Protein AF-0000000066763438 (afdb_homodimer)

Nearest PDB structures (foldseek):
  2gsy-assembly1_Q  TM=3.402E-01  e=4.181E-01  Infectious bursal disease virus
  3fbm-assembly1_A  TM=3.167E-01  e=4.429E-01  Infectious bursal disease virus
  2gsy-assembly1_A  TM=3.403E-01  e=5.913E-01  Infectious bursal disease virus
  2gsy-assembly1_P  TM=3.163E-01  e=4.429E-01  Infectious bursal disease virus
  2df7-assembly1_E  TM=2.856E-01  e=7.894E-01  Infectious bursal disease virus

Structure (mmCIF, N/CA/C/O backbone):
data_AF-0000000066763438-model_v1
#
loop_
_entity.id
_entity.type
_entity.pdbx_description
1 polymer 'Uncharacterized protein'
#
loop_
_atom_site.group_PDB
_atom_site.id
_atom_site.type_symbol
_atom_site.label_atom_id
_atom_site.label_alt_id
_atom_site.label_comp_id
_atom_site.label_asym_id
_atom_site.label_entity_id
_atom_site.label_seq_id
_atom_site.pdbx_PDB_ins_code
_atom_site.Cartn_x
_atom_site.Cartn_y
_atom_site.Cartn_z
_atom_site.occupancy
_atom_site.B_iso_or_equiv
_atom_site.auth_seq_id
_atom_site.auth_comp_id
_atom_site.auth_asym_id
_atom_site.auth_atom_id
_atom_site.pdbx_PDB_model_num
ATOM 1 N N . MET A 1 1 ? -10.305 -24.703 -13.086 1 77.88 1 MET A N 1
ATOM 2 C CA . MET A 1 1 ? -10.203 -24.203 -14.453 1 77.88 1 MET A CA 1
ATOM 3 C C . MET A 1 1 ? -8.93 -23.375 -14.625 1 77.88 1 MET A C 1
ATOM 5 O O . MET A 1 1 ? -8.477 -22.719 -13.688 1 77.88 1 MET A O 1
ATOM 9 N N . CYS A 1 2 ? -8.383 -23.484 -15.961 1 81 2 CYS A N 1
ATOM 10 C CA . CYS A 1 2 ? -7.191 -22.703 -16.281 1 81 2 CYS A CA 1
ATOM 11 C C . CYS A 1 2 ? -7.512 -21.219 -16.328 1 81 2 CYS A C 1
ATOM 13 O O . CYS A 1 2 ? -8.477 -20.812 -16.984 1 81 2 CYS A O 1
ATOM 15 N N . PRO A 1 3 ? -6.695 -20.391 -15.703 1 78.38 3 PRO A N 1
ATOM 16 C CA . PRO A 1 3 ? -6.965 -18.953 -15.656 1 78.38 3 PRO A CA 1
ATOM 17 C C . PRO A 1 3 ? -6.676 -18.25 -16.984 1 78.38 3 PRO A C 1
ATOM 19 O O . PRO A 1 3 ? -7.082 -17.109 -17.188 1 78.38 3 PRO A O 1
ATOM 22 N N . ILE A 1 4 ? -6.023 -18.891 -17.875 1 80.94 4 ILE A N 1
ATOM 23 C CA . ILE A 1 4 ? -5.672 -18.266 -19.141 1 80.94 4 ILE A CA 1
ATOM 24 C C . ILE A 1 4 ? -6.91 -18.172 -20.031 1 80.94 4 ILE A C 1
ATOM 26 O O . ILE A 1 4 ? -7.551 -19.188 -20.328 1 80.94 4 ILE A O 1
ATOM 30 N N . PRO A 1 5 ? -7.098 -16.875 -20.422 1 75.69 5 PRO A N 1
ATOM 31 C CA . PRO A 1 5 ? -8.281 -16.703 -21.266 1 75.69 5 PRO A CA 1
ATOM 32 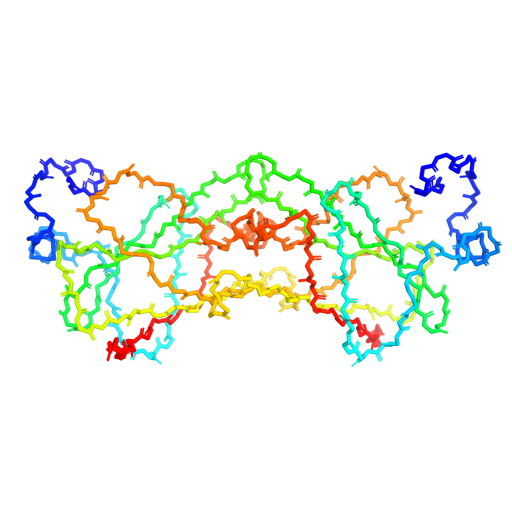C C . PRO A 1 5 ? -8.242 -17.578 -22.516 1 75.69 5 PRO A C 1
ATOM 34 O O . PRO A 1 5 ? -7.219 -17.641 -23.203 1 75.69 5 PRO A O 1
ATOM 37 N N . GLY A 1 6 ? -9.406 -18.219 -22.766 1 81.06 6 GLY A N 1
ATOM 38 C CA . GLY A 1 6 ? -9.516 -19.016 -23.969 1 81.06 6 GLY A CA 1
ATOM 39 C C . GLY A 1 6 ? -9.086 -20.469 -23.766 1 81.06 6 GLY A C 1
ATOM 40 O O . GLY A 1 6 ? -9.359 -21.328 -24.594 1 81.06 6 GLY A O 1
ATOM 41 N N . CYS A 1 7 ? -8.336 -20.516 -22.578 1 82.88 7 CYS A N 1
ATOM 42 C CA . CYS A 1 7 ? -7.965 -21.906 -22.297 1 82.88 7 CYS A CA 1
ATOM 43 C C . CYS A 1 7 ? -9.141 -22.672 -21.703 1 82.88 7 CYS A C 1
ATOM 45 O O . CYS A 1 7 ? -9.789 -22.203 -20.766 1 82.88 7 CYS A O 1
ATOM 47 N N . GLY A 1 8 ? -9.758 -23.656 -22.188 1 77.75 8 GLY A N 1
ATOM 48 C CA . GLY A 1 8 ? -10.867 -24.5 -21.781 1 77.75 8 GLY A CA 1
ATOM 49 C C . GLY A 1 8 ? -10.461 -25.641 -20.875 1 77.75 8 GLY A C 1
ATOM 50 O O . GLY A 1 8 ? -11.273 -26.5 -20.531 1 77.75 8 GLY A O 1
ATOM 51 N N . TYR A 1 9 ? -9.258 -25.609 -20.438 1 82.38 9 TYR A N 1
ATOM 52 C CA . TYR A 1 9 ? -8.797 -26.703 -19.594 1 82.38 9 TYR A CA 1
ATOM 53 C C . TYR A 1 9 ? -9.484 -26.672 -18.234 1 82.38 9 TYR A C 1
ATOM 55 O O . TYR A 1 9 ? -9.477 -25.641 -17.562 1 82.38 9 TYR A O 1
ATOM 63 N N . ARG A 1 10 ? -10.125 -27.578 -17.75 1 77.12 10 ARG A N 1
ATOM 64 C CA . ARG A 1 10 ? -10.852 -27.703 -16.484 1 77.12 10 ARG A CA 1
ATOM 65 C C . ARG A 1 10 ? -10.281 -28.828 -15.633 1 77.12 10 ARG A C 1
ATOM 67 O O . ARG A 1 10 ? -10.977 -29.391 -14.781 1 77.12 10 ARG A O 1
ATOM 74 N N . GLY A 1 11 ? -9.023 -29.172 -15.898 1 70.44 11 GLY A N 1
ATOM 75 C CA . GLY A 1 11 ? -8.438 -30.297 -15.195 1 70.44 11 GLY A CA 1
ATOM 76 C C . GLY A 1 11 ? -8.242 -30.047 -13.711 1 70.44 11 GLY A C 1
ATOM 77 O O . GLY A 1 11 ? -8.547 -28.953 -13.227 1 70.44 11 GLY A O 1
ATOM 78 N N . PHE A 1 12 ? -7.785 -31.141 -13.031 1 70.19 12 PHE A N 1
ATOM 79 C CA . PHE A 1 12 ? -7.48 -31.125 -11.602 1 70.19 12 PHE A CA 1
ATOM 80 C C . PHE A 1 12 ? -6.398 -30.109 -11.289 1 70.19 12 PHE A C 1
ATOM 82 O O . PHE A 1 12 ? -5.422 -29.984 -12.039 1 70.19 12 PHE A O 1
ATOM 89 N N . THR A 1 13 ? -6.613 -29.203 -10.305 1 69.81 13 THR A N 1
ATOM 90 C CA . THR A 1 13 ? -5.668 -28.172 -9.875 1 69.81 13 THR A CA 1
ATOM 91 C C . THR A 1 13 ? -4.277 -28.766 -9.68 1 69.81 13 THR A C 1
ATOM 93 O O . THR A 1 13 ? -3.271 -28.125 -9.977 1 69.81 13 THR A O 1
ATOM 96 N N . GLY A 1 14 ? -4.316 -30 -9.289 1 72.25 14 GLY A N 1
ATOM 97 C CA . GLY A 1 14 ? -3.031 -30.641 -9.078 1 72.25 14 GLY A CA 1
ATOM 98 C C . GLY A 1 14 ? -2.23 -30.812 -10.352 1 72.25 14 GLY A C 1
ATOM 99 O O . GLY A 1 14 ? -1.022 -31.062 -10.305 1 72.25 14 GLY A O 1
ATOM 100 N N . TRP A 1 15 ? -2.873 -30.703 -11.406 1 77.81 15 TRP A N 1
ATOM 101 C CA . TRP A 1 15 ? -2.201 -30.906 -12.688 1 77.81 15 TRP A CA 1
ATOM 102 C C . TRP A 1 15 ? -1.938 -29.578 -13.383 1 77.81 15 TRP A C 1
ATOM 104 O O . TRP A 1 15 ? -1.478 -29.547 -14.531 1 77.81 15 TRP A O 1
ATOM 114 N N . TRP A 1 16 ? -2.197 -28.516 -12.68 1 79.81 16 TRP A N 1
ATOM 115 C CA . TRP A 1 16 ? -2.078 -27.203 -13.32 1 79.81 16 TRP A CA 1
ATOM 116 C C . TRP A 1 16 ? -0.633 -26.922 -13.711 1 79.81 16 TRP A C 1
ATOM 118 O O . TRP A 1 16 ? -0.367 -26.422 -14.805 1 79.81 16 TRP A O 1
ATOM 128 N N . SER A 1 17 ? 0.207 -27.203 -12.805 1 80.25 17 SER A N 1
ATOM 129 C CA . SER A 1 17 ? 1.607 -26.938 -13.125 1 80.25 17 SER A CA 1
ATOM 130 C C . SER A 1 17 ? 2.023 -27.641 -14.414 1 80.25 17 SER A C 1
ATOM 132 O O . SER A 1 17 ? 2.615 -27.016 -15.297 1 80.25 17 SER A O 1
ATOM 134 N N . GLY A 1 18 ? 1.653 -28.938 -14.461 1 84.75 18 GLY A N 1
ATOM 135 C CA . GLY A 1 18 ? 1.954 -29.672 -15.68 1 84.75 18 GLY A CA 1
ATOM 136 C C . GLY A 1 18 ? 1.261 -29.109 -16.906 1 84.75 18 GLY A C 1
ATOM 137 O O . GLY A 1 18 ? 1.87 -28.984 -17.969 1 84.75 18 GLY A O 1
ATOM 138 N N . HIS A 1 19 ? 0.059 -28.781 -16.797 1 87.31 19 HIS A N 1
ATOM 139 C CA . HIS A 1 19 ? -0.711 -28.203 -17.891 1 87.31 19 HIS A CA 1
ATOM 140 C C . HIS A 1 19 ? -0.068 -26.906 -18.375 1 87.31 19 HIS A C 1
ATOM 142 O O . HIS A 1 19 ? 0.122 -26.719 -19.578 1 87.31 19 HIS A O 1
ATOM 148 N N . PHE A 1 20 ? 0.301 -26.016 -17.422 1 85.38 20 PHE A N 1
ATOM 149 C CA . PHE A 1 20 ? 0.929 -24.75 -17.797 1 85.38 20 PHE A CA 1
ATOM 150 C C . PHE A 1 20 ? 2.271 -24.984 -18.469 1 85.38 20 PHE A C 1
ATOM 152 O O . PHE A 1 20 ? 2.602 -24.312 -19.453 1 85.38 20 PHE A O 1
ATOM 159 N N . LEU A 1 21 ? 2.961 -25.891 -18 1 86.88 21 LEU A N 1
ATOM 160 C CA . LEU A 1 21 ? 4.281 -26.188 -18.547 1 86.88 21 LEU A CA 1
ATOM 161 C C . LEU A 1 21 ? 4.18 -26.719 -19.969 1 86.88 21 LEU A C 1
ATOM 163 O O . LEU A 1 21 ? 5.016 -26.422 -20.828 1 86.88 21 LEU A O 1
ATOM 167 N N . THR A 1 22 ? 3.18 -27.406 -20.141 1 87.69 22 THR A N 1
ATOM 168 C CA . THR A 1 22 ? 3.047 -28.062 -21.438 1 87.69 22 THR A CA 1
ATOM 169 C C . THR A 1 22 ? 2.297 -27.172 -22.422 1 87.69 22 THR A C 1
ATOM 171 O O . THR A 1 22 ? 2.699 -27.031 -23.578 1 87.69 22 THR A O 1
ATOM 174 N N . ASN A 1 23 ? 1.264 -26.531 -22.016 1 89.25 23 ASN A N 1
ATOM 175 C CA . ASN A 1 23 ? 0.346 -25.859 -22.938 1 89.25 23 ASN A CA 1
ATOM 176 C C . ASN A 1 23 ? 0.557 -24.359 -22.938 1 89.25 23 ASN A C 1
ATOM 178 O O . ASN A 1 23 ? 0.145 -23.656 -23.875 1 89.25 23 ASN A O 1
ATOM 182 N N . HIS A 1 24 ? 1.123 -23.828 -21.844 1 87.69 24 HIS A N 1
ATOM 183 C CA . HIS A 1 24 ? 1.282 -22.391 -21.703 1 87.69 24 HIS A CA 1
ATOM 184 C C . HIS A 1 24 ? 2.715 -22.031 -21.328 1 87.69 24 HIS A C 1
ATOM 186 O O . HIS A 1 24 ? 2.941 -21.109 -20.547 1 87.69 24 HIS A O 1
ATOM 192 N N . ASN A 1 25 ? 3.686 -22.734 -21.797 1 79.31 25 ASN A N 1
ATOM 193 C CA . ASN A 1 25 ? 5.09 -22.578 -21.422 1 79.31 25 ASN A CA 1
ATOM 194 C C . ASN A 1 25 ? 5.59 -21.156 -21.703 1 79.31 25 ASN A C 1
ATOM 196 O O . ASN A 1 25 ? 6.477 -20.656 -21 1 79.31 25 ASN A O 1
ATOM 200 N N . SER A 1 26 ? 4.988 -20.531 -22.594 1 80 26 SER A N 1
ATOM 201 C CA . SER A 1 26 ? 5.449 -19.188 -22.969 1 80 26 SER A CA 1
ATOM 202 C C . SER A 1 26 ? 4.68 -18.109 -22.219 1 80 26 SER A C 1
ATOM 204 O O . SER A 1 26 ? 5.051 -16.938 -22.25 1 80 26 SER A O 1
ATOM 206 N N . ASP A 1 27 ? 3.711 -18.453 -21.469 1 78.81 27 ASP A N 1
ATOM 207 C CA . ASP A 1 27 ? 2.791 -17.484 -20.891 1 78.81 27 ASP A CA 1
ATOM 208 C C . ASP A 1 27 ? 3.209 -17.109 -19.469 1 78.81 27 ASP A C 1
ATOM 210 O O . ASP A 1 27 ? 2.672 -16.172 -18.875 1 78.81 27 ASP A O 1
ATOM 214 N N . GLY A 1 28 ? 4.242 -17.828 -18.984 1 86.06 28 GLY A N 1
ATOM 215 C CA . GLY A 1 28 ? 4.586 -17.578 -17.594 1 86.06 28 GLY A CA 1
ATOM 216 C C . GLY A 1 28 ? 5.98 -17 -17.422 1 86.06 28 GLY A C 1
ATOM 217 O O . GLY A 1 28 ? 6.824 -17.125 -18.312 1 86.06 28 GLY A O 1
ATOM 218 N N . LEU A 1 29 ? 6.109 -16.266 -16.391 1 92.25 29 LEU A N 1
ATOM 219 C CA . LEU A 1 29 ? 7.414 -15.758 -15.969 1 92.25 29 LEU A CA 1
ATOM 220 C C . LEU A 1 29 ? 8.062 -16.703 -14.969 1 92.25 29 LEU A C 1
ATOM 222 O O . LEU A 1 29 ? 7.453 -17.078 -13.961 1 92.25 29 LEU A O 1
ATOM 226 N N . ARG A 1 30 ? 9.281 -17.141 -15.312 1 93.25 30 ARG A N 1
ATOM 227 C CA . ARG A 1 30 ? 10.008 -18.016 -14.406 1 93.25 30 ARG A CA 1
ATOM 228 C C . ARG A 1 30 ? 10.789 -17.203 -13.375 1 93.25 30 ARG A C 1
ATOM 230 O O . ARG A 1 30 ? 11.266 -16.109 -13.672 1 93.25 30 ARG A O 1
ATOM 237 N N . PHE A 1 31 ? 10.906 -17.812 -12.188 1 96.62 31 PHE A N 1
ATOM 238 C CA . PHE A 1 31 ? 11.672 -17.125 -11.148 1 96.62 31 PHE A CA 1
ATOM 239 C C . PHE A 1 31 ? 12.32 -18.141 -10.211 1 96.62 31 PHE A C 1
ATOM 241 O O . PHE A 1 31 ? 11.992 -19.328 -10.242 1 96.62 31 PHE A O 1
ATOM 248 N N . SER A 1 32 ? 13.32 -17.609 -9.398 1 97.88 32 SER A N 1
ATOM 249 C CA . SER A 1 32 ? 13.961 -18.391 -8.344 1 97.88 32 SER A CA 1
ATOM 250 C C . SER A 1 32 ? 13.656 -17.812 -6.965 1 97.88 32 SER A C 1
ATOM 252 O O . SER A 1 32 ? 13.656 -16.594 -6.777 1 97.88 32 SER A O 1
ATOM 254 N N . TYR A 1 33 ? 13.445 -18.734 -6.047 1 97.69 33 TYR A N 1
ATOM 255 C CA . TYR A 1 33 ? 13.141 -18.297 -4.688 1 97.69 33 TYR A CA 1
ATOM 256 C C . TYR A 1 33 ? 14.273 -17.438 -4.121 1 97.69 33 TYR A C 1
ATOM 258 O O . TYR A 1 33 ? 15.445 -17.75 -4.336 1 97.69 33 TYR A O 1
ATOM 266 N N . GLY A 1 34 ? 13.891 -16.391 -3.41 1 97.5 34 GLY A N 1
ATOM 267 C CA . GLY A 1 34 ? 14.867 -15.562 -2.713 1 97.5 34 GLY A CA 1
ATOM 268 C C . GLY A 1 34 ? 15.508 -14.508 -3.6 1 97.5 34 GLY A C 1
ATOM 269 O O . GLY A 1 34 ? 16.234 -13.648 -3.117 1 97.5 34 GLY A O 1
ATOM 270 N N . GLN A 1 35 ? 15.273 -14.586 -4.879 1 98.19 35 GLN A N 1
ATOM 271 C CA . GLN A 1 35 ? 15.812 -13.602 -5.805 1 98.19 35 GLN A CA 1
ATOM 272 C C . GLN A 1 35 ? 14.742 -12.586 -6.215 1 98.19 35 GLN A C 1
ATOM 274 O O . GLN A 1 35 ? 13.586 -12.953 -6.445 1 98.19 35 GLN A O 1
ATOM 279 N N . CYS A 1 36 ? 15.258 -11.359 -6.324 1 98.25 36 CYS A N 1
ATOM 280 C CA . CYS A 1 36 ? 14.367 -10.312 -6.809 1 98.25 36 CYS A CA 1
ATOM 281 C C . CYS A 1 36 ? 14.281 -10.328 -8.328 1 98.25 36 CYS A C 1
ATOM 283 O O . CYS A 1 36 ? 15.273 -10.625 -9.008 1 98.25 36 CYS A O 1
ATOM 285 N N . PHE A 1 37 ? 13.133 -10.016 -8.836 1 97.88 37 PHE A N 1
ATOM 286 C CA . PHE A 1 37 ? 12.922 -9.906 -10.273 1 97.88 37 PHE A CA 1
ATOM 287 C C . PHE A 1 37 ? 11.852 -8.867 -10.586 1 97.88 37 PHE A C 1
ATOM 289 O O . PHE A 1 37 ? 11.016 -8.547 -9.734 1 97.88 37 PHE A O 1
ATOM 296 N N . ASP A 1 38 ? 11.859 -8.32 -11.766 1 96.38 38 ASP A N 1
ATOM 297 C CA . ASP A 1 38 ? 10.883 -7.316 -12.164 1 96.38 38 ASP A CA 1
ATOM 298 C C . ASP A 1 38 ? 9.664 -7.965 -12.82 1 96.38 38 ASP A C 1
ATOM 300 O O . ASP A 1 38 ? 9.805 -8.906 -13.602 1 96.38 38 ASP A O 1
ATOM 304 N N . VAL A 1 39 ? 8.578 -7.5 -12.383 1 95.19 39 VAL A N 1
ATOM 305 C CA . VAL A 1 39 ? 7.332 -7.828 -13.062 1 95.19 39 VAL A CA 1
ATOM 306 C C . VAL A 1 39 ? 6.793 -6.594 -13.781 1 95.19 39 VAL A C 1
ATOM 308 O O . VAL A 1 39 ? 6.547 -5.562 -13.148 1 95.19 39 VAL A O 1
ATOM 311 N N . SER A 1 40 ? 6.707 -6.652 -15.008 1 90.19 40 SER A N 1
ATOM 312 C CA . SER A 1 40 ? 6.074 -5.609 -15.805 1 90.19 40 SER A CA 1
ATOM 313 C C . SER A 1 40 ? 4.68 -6.023 -16.266 1 90.19 40 SER A C 1
ATOM 315 O O . SER A 1 40 ? 4.527 -7 -17 1 90.19 40 SER A O 1
ATOM 317 N N . LEU A 1 41 ? 3.715 -5.254 -15.875 1 88.88 41 LEU A N 1
ATOM 318 C CA . LEU A 1 41 ? 2.324 -5.637 -16.094 1 88.88 41 LEU A CA 1
ATOM 319 C C . LEU A 1 41 ? 1.582 -4.566 -16.891 1 88.88 41 LEU A C 1
ATOM 321 O O . LEU A 1 41 ? 1.615 -3.389 -16.531 1 88.88 41 LEU A O 1
ATOM 325 N N . GLU A 1 42 ? 1.048 -5.051 -18 1 88.44 42 GLU A N 1
ATOM 326 C CA . GLU A 1 42 ? 0.072 -4.176 -18.641 1 88.44 42 GLU A CA 1
ATOM 327 C C . GLU A 1 42 ? -1.191 -4.043 -17.797 1 88.44 42 GLU A C 1
ATOM 329 O O . GLU A 1 42 ? -1.744 -5.047 -17.344 1 88.44 42 GLU A O 1
ATOM 334 N N . MET A 1 43 ? -1.706 -2.881 -17.609 1 85.94 43 MET A N 1
ATOM 335 C CA . MET A 1 43 ? -2.811 -2.598 -16.688 1 85.94 43 MET A CA 1
ATOM 336 C C . MET A 1 43 ? -4.074 -3.336 -17.125 1 85.94 43 MET A C 1
ATOM 338 O O . MET A 1 43 ? -4.949 -3.609 -16.297 1 85.94 43 MET A O 1
ATOM 342 N N . SER A 1 44 ? -4.137 -3.699 -18.344 1 86.5 44 SER A N 1
ATOM 343 C CA . SER A 1 44 ? -5.316 -4.395 -18.844 1 86.5 44 SER A CA 1
ATOM 344 C C . SER A 1 44 ? -5.234 -5.895 -18.578 1 86.5 44 SER A C 1
ATOM 346 O O . SER A 1 44 ? -6.234 -6.605 -18.688 1 86.5 44 SER A O 1
ATOM 348 N N . VAL A 1 45 ? -4.129 -6.438 -18.312 1 86.25 45 VAL A N 1
ATOM 349 C CA . VAL A 1 45 ? -3.92 -7.859 -18.062 1 86.25 45 VAL A CA 1
ATOM 350 C C . VAL A 1 45 ? -4.277 -8.188 -16.609 1 86.25 45 VAL A C 1
ATOM 352 O O . VAL A 1 45 ? -3.631 -7.703 -15.68 1 86.25 45 VAL A O 1
ATOM 355 N N . PRO A 1 46 ? -5.176 -9.008 -16.375 1 88.62 46 PRO A N 1
ATOM 356 C CA . PRO A 1 46 ? -5.715 -9.211 -15.039 1 88.62 46 PRO A CA 1
ATOM 357 C C . PRO A 1 46 ? -4.801 -10.062 -14.156 1 88.62 46 PRO A C 1
ATOM 359 O O . PRO A 1 46 ? -4.945 -10.07 -12.93 1 88.62 46 PRO A O 1
ATOM 362 N N . PHE A 1 47 ? -3.908 -10.859 -14.812 1 89.94 47 PHE A N 1
ATOM 363 C CA . PHE A 1 47 ? -2.998 -11.656 -14 1 89.94 47 PHE A CA 1
ATOM 364 C C . PHE A 1 47 ? -1.799 -12.117 -14.812 1 89.94 47 PHE A C 1
ATOM 366 O O . PHE A 1 47 ? -1.828 -12.078 -16.047 1 89.94 47 PHE A O 1
ATOM 373 N N . LEU A 1 48 ? -0.774 -12.508 -14.125 1 91.25 48 LEU A N 1
ATOM 374 C CA . LEU A 1 48 ? 0.41 -13.141 -14.695 1 91.25 48 LEU A CA 1
ATOM 375 C C . LEU A 1 48 ? 0.689 -14.477 -14 1 91.25 48 LEU A C 1
ATOM 377 O O . LEU A 1 48 ? 0.485 -14.609 -12.797 1 91.25 48 LEU A O 1
ATOM 381 N N . VAL A 1 49 ? 1.119 -15.398 -14.79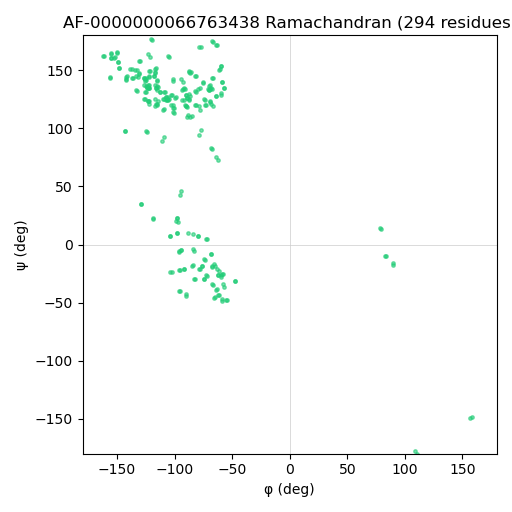7 1 90.62 49 VAL A N 1
ATOM 382 C CA . VAL A 1 49 ? 1.524 -16.688 -14.25 1 90.62 49 VAL A CA 1
ATOM 383 C C . VAL A 1 49 ? 3.01 -16.656 -13.898 1 90.62 49 VAL A C 1
ATOM 385 O O . VAL A 1 49 ? 3.84 -16.25 -14.719 1 90.62 49 VAL A O 1
ATOM 388 N N . LEU A 1 50 ? 3.311 -17.047 -12.688 1 93.81 50 LEU A N 1
ATOM 389 C CA . LEU A 1 50 ? 4.691 -17.188 -12.242 1 93.81 50 LEU A CA 1
ATOM 390 C C . LEU A 1 50 ? 5.023 -18.656 -11.992 1 93.81 50 LEU A C 1
ATOM 392 O O . LEU A 1 50 ? 4.277 -19.359 -11.305 1 93.81 50 LEU A O 1
ATOM 396 N N . LEU A 1 51 ? 6.121 -19.062 -12.539 1 92.5 51 LEU A N 1
ATOM 397 C CA . LEU A 1 51 ? 6.578 -20.422 -12.359 1 92.5 51 LEU A CA 1
ATOM 398 C C . LEU A 1 51 ? 7.895 -20.469 -11.594 1 92.5 51 LEU A C 1
ATOM 400 O O . LEU A 1 51 ? 8.898 -19.906 -12.047 1 92.5 51 LEU A O 1
ATOM 404 N N . ALA A 1 52 ? 7.84 -2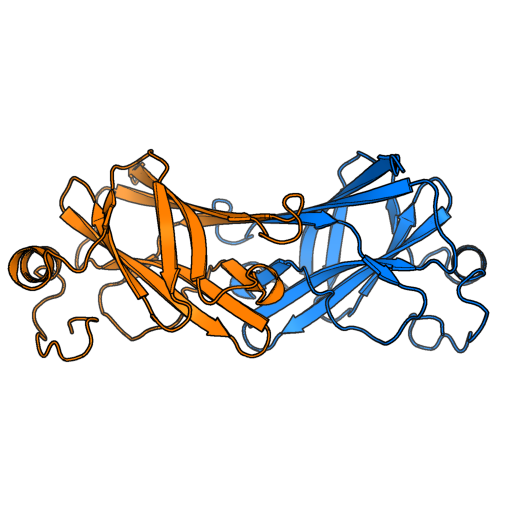1.141 -10.461 1 94.12 52 ALA A N 1
ATOM 405 C CA . ALA A 1 52 ? 9.039 -21.234 -9.633 1 94.12 52 ALA A CA 1
ATOM 406 C C . ALA A 1 52 ? 10 -22.281 -10.195 1 94.12 52 ALA A C 1
ATOM 408 O O . ALA A 1 52 ? 9.633 -23.062 -11.07 1 94.12 52 ALA A O 1
ATOM 409 N N . GLU A 1 53 ? 11.18 -22.312 -9.664 1 93.69 53 GLU A N 1
ATOM 410 C CA . GLU A 1 53 ? 12.227 -23.234 -10.102 1 93.69 53 GLU A CA 1
ATOM 411 C C . GLU A 1 53 ? 11.82 -24.688 -9.875 1 93.69 53 GLU A C 1
ATOM 413 O O . GLU A 1 53 ? 12.297 -25.594 -10.562 1 93.69 53 GLU A O 1
ATOM 418 N N . ASP A 1 54 ? 10.914 -25.016 -8.891 1 90.81 54 ASP A N 1
ATOM 419 C CA . ASP A 1 54 ? 10.445 -26.375 -8.641 1 90.81 54 ASP A CA 1
ATOM 420 C C . ASP A 1 54 ? 9.094 -26.609 -9.305 1 90.81 54 ASP A C 1
ATOM 422 O O . ASP A 1 54 ? 8.359 -27.531 -8.922 1 90.81 54 ASP A O 1
ATOM 426 N N . ASP A 1 55 ? 8.648 -25.75 -10.109 1 87.12 55 ASP A N 1
ATOM 427 C CA . ASP A 1 55 ? 7.48 -25.844 -10.977 1 87.12 55 ASP A CA 1
ATOM 428 C C . ASP A 1 55 ? 6.191 -25.594 -10.195 1 87.12 55 ASP A C 1
ATOM 430 O O . ASP A 1 55 ? 5.102 -25.906 -10.68 1 87.12 55 ASP A O 1
ATOM 434 N N . HIS A 1 56 ? 6.367 -25.078 -9.008 1 90.06 56 HIS A N 1
ATOM 435 C CA . HIS A 1 56 ? 5.152 -24.594 -8.367 1 90.06 56 HIS A CA 1
ATOM 436 C C . HIS A 1 56 ? 4.582 -23.391 -9.109 1 90.06 56 HIS A C 1
ATOM 438 O O . HIS A 1 56 ? 5.332 -22.531 -9.594 1 90.06 56 HIS A O 1
ATOM 444 N N . LEU A 1 57 ? 3.285 -23.406 -9.109 1 89.88 57 LEU A N 1
ATOM 445 C CA . LEU A 1 57 ? 2.588 -22.391 -9.891 1 89.88 57 LEU A CA 1
ATOM 446 C C . LEU A 1 57 ? 2.035 -21.297 -8.992 1 89.88 57 LEU A C 1
ATOM 448 O O . LEU A 1 57 ? 1.317 -21.578 -8.031 1 89.88 57 LEU A O 1
ATOM 452 N N . PHE A 1 58 ? 2.365 -20.047 -9.367 1 92.5 58 PHE A N 1
ATOM 453 C CA . PHE A 1 58 ? 1.838 -18.875 -8.68 1 92.5 58 PHE A CA 1
ATOM 454 C C . PHE A 1 58 ? 1.075 -17.984 -9.648 1 92.5 58 PHE A C 1
ATOM 456 O O . PHE A 1 58 ? 1.357 -17.969 -10.844 1 92.5 58 PHE A O 1
ATOM 463 N N . ILE A 1 59 ? 0.097 -17.312 -9.109 1 91 59 ILE A N 1
ATOM 464 C CA . ILE A 1 59 ? -0.65 -16.328 -9.883 1 91 59 ILE A CA 1
ATOM 465 C C . ILE A 1 59 ? -0.434 -14.93 -9.289 1 91 59 ILE A C 1
ATOM 467 O O . ILE A 1 59 ? -0.679 -14.711 -8.102 1 91 59 ILE A O 1
ATOM 471 N N . PHE A 1 60 ? 0.072 -14.102 -10.102 1 94.12 60 PHE A N 1
ATOM 472 C CA . PHE A 1 60 ? 0.144 -12.68 -9.789 1 94.12 60 PHE A CA 1
ATOM 473 C C . PHE A 1 60 ? -1.124 -11.961 -10.234 1 94.12 60 PHE A C 1
ATOM 475 O O . PHE A 1 60 ? -1.334 -11.742 -11.43 1 94.12 60 PHE A O 1
ATOM 482 N N . ILE A 1 61 ? -1.871 -11.531 -9.258 1 93.44 61 ILE A N 1
ATOM 483 C CA . ILE A 1 61 ? -3.191 -10.977 -9.531 1 93.44 61 ILE A CA 1
ATOM 484 C C . ILE A 1 61 ? -3.092 -9.453 -9.68 1 93.44 61 ILE A C 1
ATOM 486 O O . ILE A 1 61 ? -2.428 -8.789 -8.875 1 93.44 61 ILE A O 1
ATOM 490 N N . ASN A 1 62 ? -3.725 -9 -10.719 1 93.5 62 ASN A N 1
ATOM 491 C CA . ASN A 1 62 ? -3.852 -7.574 -11 1 93.5 62 ASN A CA 1
ATOM 492 C C . ASN A 1 62 ? -5.312 -7.156 -11.141 1 93.5 62 ASN A C 1
ATOM 494 O O . ASN A 1 62 ? -5.879 -7.219 -12.234 1 93.5 62 ASN A O 1
ATOM 498 N N . LYS A 1 63 ? -5.855 -6.656 -10.062 1 91.56 63 LYS A N 1
ATOM 499 C CA . LYS A 1 63 ? -7.266 -6.273 -10.07 1 91.56 63 LYS A CA 1
ATOM 500 C C . LYS A 1 63 ? -7.422 -4.758 -10.133 1 91.56 63 LYS A C 1
ATOM 502 O O . LYS A 1 63 ? -6.93 -4.039 -9.266 1 91.56 63 LYS A O 1
ATOM 507 N N . ASN A 1 64 ? -8.172 -4.332 -11.117 1 89 64 ASN A N 1
ATOM 508 C CA . ASN A 1 64 ? -8.484 -2.912 -11.219 1 89 64 ASN A CA 1
ATOM 509 C C . ASN A 1 64 ? -9.477 -2.479 -10.141 1 89 64 ASN A C 1
ATOM 511 O O . ASN A 1 64 ? -10.555 -3.061 -10.016 1 89 64 ASN A O 1
ATOM 515 N N . VAL A 1 65 ? -9.016 -1.571 -9.375 1 88.75 65 VAL A N 1
ATOM 516 C CA . VAL A 1 65 ? -9.867 -0.992 -8.344 1 88.75 65 VAL A CA 1
ATOM 517 C C . VAL A 1 65 ? -10.195 0.456 -8.695 1 88.75 65 VAL A C 1
ATOM 519 O O . VAL A 1 65 ? -9.531 1.383 -8.234 1 88.75 65 VAL A O 1
ATOM 522 N N . ILE A 1 66 ? -11.203 0.658 -9.383 1 87.38 66 ILE A N 1
ATOM 523 C CA . ILE A 1 66 ? -11.609 1.987 -9.828 1 87.38 66 ILE A CA 1
ATOM 524 C C . ILE A 1 66 ? -12.289 2.732 -8.68 1 87.38 66 ILE A C 1
ATOM 526 O O . ILE A 1 66 ? -13.156 2.184 -8 1 87.38 66 ILE A O 1
ATOM 530 N N . PRO A 1 67 ? -11.828 4.008 -8.578 1 89.56 67 PRO A N 1
ATOM 531 C CA . PRO A 1 67 ? -10.883 4.832 -9.344 1 89.56 67 PRO A CA 1
ATOM 532 C C . PRO A 1 67 ? -9.492 4.875 -8.711 1 89.56 67 PRO A C 1
ATOM 534 O O . PRO A 1 67 ? -8.703 5.77 -9.016 1 89.56 67 PRO A O 1
ATOM 537 N N . PHE A 1 68 ? -9.164 3.926 -7.93 1 92.06 68 PHE A N 1
ATOM 538 C CA . PHE A 1 68 ? -8.031 4.137 -7.039 1 92.06 68 PHE A CA 1
ATOM 539 C C . PHE A 1 68 ? -6.75 3.568 -7.645 1 92.06 68 PHE A C 1
ATOM 541 O O . PHE A 1 68 ? -5.676 4.148 -7.496 1 92.06 68 PHE A O 1
ATOM 548 N N . GLY A 1 69 ? -6.871 2.465 -8.25 1 93.81 69 GLY A N 1
ATOM 549 C CA . GLY A 1 69 ? -5.648 1.869 -8.766 1 93.81 69 GLY A CA 1
ATOM 550 C C . GLY A 1 69 ? -5.762 0.373 -8.992 1 93.81 69 GLY A C 1
ATOM 551 O O . GLY A 1 69 ? -6.816 -0.125 -9.391 1 93.81 69 GLY A O 1
ATOM 552 N N . HIS A 1 70 ? -4.594 -0.299 -8.812 1 94.12 70 HIS A N 1
ATOM 553 C CA . HIS A 1 70 ? -4.527 -1.738 -9.039 1 94.12 70 HIS A CA 1
ATOM 554 C C . HIS A 1 70 ? -4.176 -2.48 -7.75 1 94.12 70 HIS A C 1
ATOM 556 O O . HIS A 1 70 ? -3.166 -2.18 -7.113 1 94.12 70 HIS A O 1
ATOM 562 N N . ALA A 1 71 ? -5.035 -3.408 -7.43 1 95.69 71 ALA A N 1
ATOM 563 C CA . ALA A 1 71 ? -4.766 -4.273 -6.285 1 95.69 71 ALA A CA 1
ATOM 564 C C . ALA A 1 71 ? -3.98 -5.512 -6.711 1 95.69 71 ALA A C 1
ATOM 566 O O . ALA A 1 71 ? -4.48 -6.34 -7.477 1 95.69 71 ALA A O 1
ATOM 567 N N . LEU A 1 72 ? -2.777 -5.625 -6.145 1 96.56 72 LEU A N 1
ATOM 568 C CA . LEU A 1 72 ? -1.852 -6.668 -6.574 1 96.56 72 LEU A CA 1
ATOM 569 C C . LEU A 1 72 ? -1.6 -7.668 -5.453 1 96.56 72 LEU A C 1
ATOM 571 O O . LEU A 1 72 ? -1.387 -7.277 -4.301 1 96.56 72 LEU A O 1
ATOM 575 N N . SER A 1 73 ? -1.623 -8.867 -5.742 1 96.5 73 SER A N 1
ATOM 576 C CA . SER A 1 73 ? -1.339 -9.93 -4.777 1 96.5 73 SER A CA 1
ATOM 577 C C . SER A 1 73 ? -0.842 -11.195 -5.473 1 96.5 73 SER A C 1
ATOM 579 O O . SER A 1 73 ? -0.879 -11.289 -6.699 1 96.5 73 SER A O 1
ATOM 581 N N . VAL A 1 74 ? -0.284 -12.078 -4.73 1 95.94 74 VAL A N 1
ATOM 582 C CA . VAL A 1 74 ? 0.218 -13.352 -5.242 1 95.94 74 VAL A CA 1
ATOM 583 C C . VAL A 1 74 ? -0.44 -14.508 -4.488 1 95.94 74 VAL A C 1
ATOM 585 O O . VAL A 1 74 ? -0.564 -14.469 -3.262 1 95.94 74 VAL A O 1
ATOM 588 N N . CYS A 1 75 ? -0.856 -15.5 -5.203 1 92.94 75 CYS A N 1
ATOM 589 C CA . CYS A 1 75 ? -1.335 -16.734 -4.582 1 92.94 75 CYS A CA 1
ATOM 590 C C . CYS A 1 75 ? -0.675 -17.953 -5.215 1 92.94 75 CYS A C 1
ATOM 592 O O . CYS A 1 75 ? -0.086 -17.859 -6.293 1 92.94 75 CYS A O 1
ATOM 594 N N . CYS A 1 76 ? -0.651 -18.984 -4.551 1 91.62 76 CYS A N 1
ATOM 595 C CA . CYS A 1 76 ? -0.125 -20.25 -5.031 1 91.62 76 CYS A CA 1
ATOM 596 C C . CYS A 1 76 ? -1.254 -21.234 -5.352 1 91.62 76 CYS A C 1
ATOM 598 O O . CYS A 1 76 ? -2.129 -21.469 -4.52 1 91.62 76 CYS A O 1
ATOM 600 N N . LEU A 1 77 ? -1.23 -21.703 -6.582 1 86.81 77 LEU A N 1
ATOM 601 C CA . LEU A 1 77 ? -2.211 -22.719 -6.984 1 86.81 77 LEU A CA 1
ATOM 602 C C . LEU A 1 77 ? -1.731 -24.109 -6.621 1 86.81 77 LEU A C 1
ATOM 604 O O . LEU A 1 77 ? -0.811 -24.641 -7.25 1 86.81 77 LEU A O 1
ATOM 608 N N . ARG A 1 78 ? -2.412 -24.688 -5.652 1 79.56 78 ARG A N 1
ATOM 609 C CA . ARG A 1 78 ? -1.962 -26.016 -5.242 1 79.56 78 ARG A CA 1
ATOM 610 C C . ARG A 1 78 ? -3.092 -26.797 -4.582 1 79.56 78 ARG A C 1
ATOM 612 O O . ARG A 1 78 ? -4.023 -26.203 -4.031 1 79.56 78 ARG A O 1
ATOM 619 N N . THR A 1 79 ? -3.236 -28.047 -4.75 1 72.38 79 THR A N 1
ATOM 620 C CA . THR A 1 79 ? -4.254 -28.938 -4.191 1 72.38 79 THR A CA 1
ATOM 621 C C . THR A 1 79 ? -3.779 -29.547 -2.877 1 72.38 79 THR A C 1
ATOM 623 O O . THR A 1 79 ? -4.594 -29.969 -2.053 1 72.38 79 THR A O 1
ATOM 626 N N . GLY A 1 80 ? -2.445 -29.625 -2.541 1 72.25 80 GLY A N 1
ATOM 627 C CA . GLY A 1 80 ? -1.98 -30.297 -1.338 1 72.25 80 GLY A CA 1
ATOM 628 C C . GLY A 1 80 ? -1.158 -29.391 -0.431 1 72.25 80 GLY A C 1
ATOM 629 O O . GLY A 1 80 ? -0.937 -28.219 -0.744 1 72.25 80 GLY A O 1
ATOM 630 N N . ASN A 1 81 ? -1.118 -30.016 0.771 1 71.38 81 ASN A N 1
ATOM 631 C CA . ASN A 1 81 ? -0.238 -29.344 1.723 1 71.38 81 ASN A CA 1
ATOM 632 C C . ASN A 1 81 ? 1.227 -29.469 1.312 1 71.38 81 ASN A C 1
ATOM 634 O O . ASN A 1 81 ? 1.658 -30.531 0.844 1 71.38 81 ASN A O 1
ATOM 638 N N . LEU A 1 82 ? 1.789 -28.344 1.133 1 77.12 82 LEU A N 1
ATOM 639 C CA . LEU A 1 82 ? 3.23 -28.328 0.91 1 77.12 82 LEU A CA 1
ATOM 640 C C . LEU A 1 82 ? 3.984 -28.266 2.234 1 77.12 82 LEU A C 1
ATOM 642 O O . LEU A 1 82 ? 3.455 -27.781 3.234 1 77.12 82 LEU A O 1
ATOM 646 N N . ASN A 1 83 ? 5.156 -28.844 2.266 1 83.12 83 ASN A N 1
ATOM 647 C CA . ASN A 1 83 ? 6.027 -28.781 3.434 1 83.12 83 ASN A CA 1
ATOM 648 C C . ASN A 1 83 ? 6.629 -27.391 3.602 1 83.12 83 ASN A C 1
ATOM 650 O O . ASN A 1 83 ? 7.457 -27.172 4.484 1 83.12 83 ASN A O 1
ATOM 654 N N . TRP A 1 84 ? 6.133 -26.562 2.701 1 87.62 84 TRP A N 1
ATOM 655 C CA . TRP A 1 84 ? 6.684 -25.219 2.76 1 87.62 84 TRP A CA 1
ATOM 656 C C . TRP A 1 84 ? 5.574 -24.172 2.664 1 87.62 84 TRP A C 1
ATOM 658 O O . TRP A 1 84 ? 4.504 -24.438 2.115 1 87.62 84 TRP A O 1
ATOM 668 N N . ASN A 1 85 ? 5.859 -23.094 3.277 1 92.12 85 ASN A N 1
ATOM 669 C CA . ASN A 1 85 ? 5.117 -21.859 3.068 1 92.12 85 ASN A CA 1
ATOM 670 C C . ASN A 1 85 ? 5.914 -20.859 2.232 1 92.12 85 ASN A C 1
ATOM 672 O O . ASN A 1 85 ? 7.113 -21.047 2.016 1 92.12 85 ASN A O 1
ATOM 676 N N . PHE A 1 86 ? 5.145 -19.922 1.717 1 96 86 PHE A N 1
ATOM 677 C CA . PHE A 1 86 ? 5.82 -18.922 0.883 1 96 86 PHE A CA 1
ATOM 678 C C . PHE A 1 86 ? 5.531 -17.516 1.373 1 96 86 PHE A C 1
ATOM 680 O O . PHE A 1 86 ? 4.414 -17.219 1.807 1 96 86 PHE A O 1
ATOM 687 N N . LEU A 1 87 ? 6.555 -16.688 1.326 1 97.81 87 LEU A N 1
ATOM 688 C CA . LEU A 1 87 ? 6.438 -15.25 1.563 1 97.81 87 LEU A CA 1
ATOM 689 C C . LEU A 1 87 ? 6.824 -14.453 0.317 1 97.81 87 LEU A C 1
ATOM 691 O O . LEU A 1 87 ? 7.641 -14.914 -0.484 1 97.81 87 LEU A O 1
ATOM 695 N N . TYR A 1 88 ? 6.215 -13.344 0.137 1 98.44 88 TYR A N 1
ATOM 696 C CA . TYR A 1 88 ? 6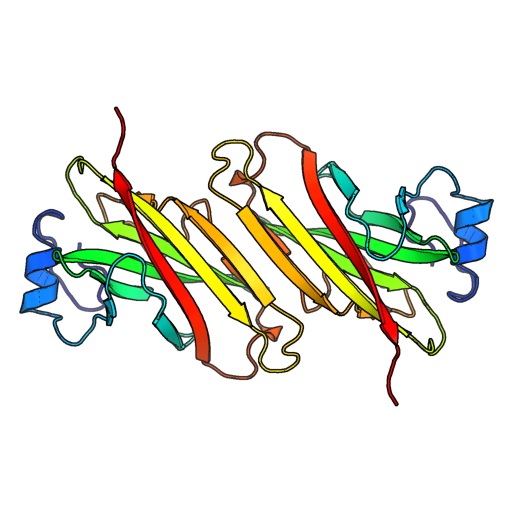.629 -12.523 -0.997 1 98.44 88 TYR A CA 1
ATOM 697 C C . TYR A 1 88 ? 6.711 -11.055 -0.607 1 98.44 88 TYR A C 1
ATOM 699 O O . TYR A 1 88 ? 6.078 -10.625 0.363 1 98.44 88 TYR A O 1
ATOM 707 N N . GLU A 1 89 ? 7.559 -10.414 -1.271 1 98.75 89 GLU A N 1
ATOM 708 C CA . GLU A 1 89 ? 7.703 -8.961 -1.197 1 98.75 89 GLU A CA 1
ATOM 709 C C . GLU A 1 89 ? 7.527 -8.32 -2.57 1 98.75 89 GLU A C 1
ATOM 711 O O . GLU A 1 89 ? 8.008 -8.852 -3.574 1 98.75 89 GLU A O 1
ATOM 716 N N . MET A 1 90 ? 6.777 -7.273 -2.654 1 98.56 90 MET A N 1
ATOM 717 C CA . MET A 1 90 ? 6.695 -6.496 -3.889 1 98.56 90 MET A CA 1
ATOM 718 C C . MET A 1 90 ? 6.852 -5.008 -3.605 1 98.56 90 MET A C 1
ATOM 720 O O . MET A 1 90 ? 6.367 -4.508 -2.586 1 98.56 90 MET A O 1
ATOM 724 N N . ARG A 1 91 ? 7.477 -4.355 -4.496 1 98.25 91 ARG A N 1
ATOM 725 C CA . ARG A 1 91 ? 7.727 -2.924 -4.375 1 98.25 91 ARG A CA 1
ATOM 726 C C . ARG A 1 91 ? 7.383 -2.195 -5.668 1 98.25 91 ARG A C 1
ATOM 728 O O . ARG A 1 91 ? 7.754 -2.643 -6.758 1 98.25 91 ARG A O 1
ATOM 735 N N . ALA A 1 92 ? 6.676 -1.172 -5.535 1 97.31 92 ALA A N 1
ATOM 736 C CA . ALA A 1 92 ? 6.383 -0.274 -6.648 1 97.31 92 ALA A CA 1
ATOM 737 C C . ALA A 1 92 ? 6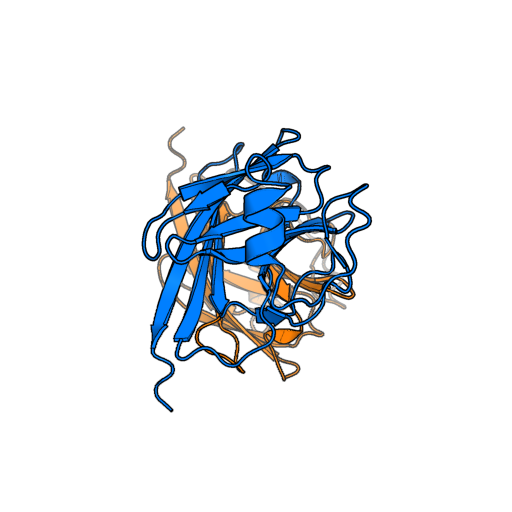.996 1.104 -6.418 1 97.31 92 ALA A C 1
ATOM 739 O O . ALA A 1 92 ? 6.887 1.662 -5.324 1 97.31 92 ALA A O 1
ATOM 740 N N . THR A 1 93 ? 7.613 1.607 -7.367 1 95.5 93 THR A N 1
ATOM 741 C CA . THR A 1 93 ? 8.148 2.963 -7.328 1 95.5 93 THR A CA 1
ATOM 742 C C . THR A 1 93 ? 7.461 3.846 -8.367 1 95.5 93 THR A C 1
ATOM 744 O O . THR A 1 93 ? 7.254 3.426 -9.508 1 95.5 93 THR A O 1
ATOM 747 N N . SER A 1 94 ? 7.145 5.043 -7.91 1 92.81 94 SER A N 1
ATOM 748 C CA . SER A 1 94 ? 6.473 5.957 -8.828 1 92.81 94 SER A CA 1
ATOM 749 C C . SER A 1 94 ? 7.41 6.418 -9.938 1 92.81 94 SER A C 1
ATOM 751 O O . SER A 1 94 ? 8.555 6.781 -9.672 1 92.81 94 SER A O 1
ATOM 753 N N . LYS A 1 95 ? 6.902 6.438 -11.094 1 86.31 95 LYS A N 1
ATOM 754 C CA . LYS A 1 95 ? 7.711 6.898 -12.219 1 86.31 95 LYS A CA 1
ATOM 755 C C . LYS A 1 95 ? 7.867 8.414 -12.195 1 86.31 95 LYS A C 1
ATOM 757 O O . LYS A 1 95 ? 8.898 8.945 -12.609 1 86.31 95 LYS A O 1
ATOM 762 N N . GLY A 1 96 ? 6.871 9.156 -11.648 1 83.25 96 GLY A N 1
ATOM 763 C CA . GLY A 1 96 ? 6.914 10.609 -11.617 1 83.25 96 GLY A CA 1
ATOM 764 C C . GLY A 1 96 ? 7.727 11.156 -10.461 1 83.25 96 GLY A C 1
ATOM 765 O O . GLY A 1 96 ? 8.289 12.25 -10.555 1 83.25 96 GLY A O 1
ATOM 766 N N . ASN A 1 97 ? 7.777 10.508 -9.461 1 88.88 97 ASN A N 1
ATOM 767 C CA . ASN A 1 97 ? 8.508 10.867 -8.25 1 88.88 97 ASN A CA 1
ATOM 768 C C . ASN A 1 97 ? 9.133 9.641 -7.582 1 88.88 97 ASN A C 1
ATOM 770 O O . ASN A 1 97 ? 8.469 8.953 -6.801 1 88.88 97 ASN A O 1
ATOM 774 N N . THR A 1 98 ? 10.336 9.398 -7.805 1 87.69 98 THR A N 1
ATOM 775 C CA . THR A 1 98 ? 11 8.164 -7.41 1 87.69 98 THR A CA 1
ATOM 776 C C . THR A 1 98 ? 11.125 8.078 -5.891 1 87.69 98 THR A C 1
ATOM 778 O O . THR A 1 98 ? 11.461 7.023 -5.348 1 87.69 98 THR A O 1
ATOM 781 N N . LYS A 1 99 ? 10.773 9.188 -5.203 1 91.62 99 LYS A N 1
ATOM 782 C CA . LYS A 1 99 ? 10.766 9.148 -3.742 1 91.62 99 LYS A CA 1
ATOM 783 C C . LYS A 1 99 ? 9.547 8.398 -3.217 1 91.62 99 LYS A C 1
ATOM 785 O O . LYS A 1 99 ? 9.516 7.996 -2.053 1 91.62 99 LYS A O 1
ATOM 790 N N . ASN A 1 100 ? 8.594 8.297 -4.102 1 96.38 100 ASN A N 1
ATOM 791 C CA . ASN A 1 100 ? 7.375 7.582 -3.732 1 96.38 100 ASN A CA 1
ATOM 792 C C . ASN A 1 100 ? 7.5 6.086 -4.016 1 96.38 100 ASN A C 1
ATOM 794 O O . ASN A 1 100 ? 7.801 5.688 -5.141 1 96.38 100 ASN A O 1
ATOM 798 N N . SER A 1 101 ? 7.293 5.316 -3.053 1 98.12 101 SER A N 1
ATOM 799 C CA . SER A 1 101 ? 7.32 3.871 -3.244 1 98.12 101 SER A CA 1
ATOM 800 C C . SER A 1 101 ? 6.348 3.17 -2.299 1 98.12 101 SER A C 1
ATOM 802 O O . SER A 1 101 ? 6.023 3.697 -1.234 1 98.12 101 SER A O 1
ATOM 804 N N . LEU A 1 102 ? 5.875 2.076 -2.705 1 98.62 102 LEU A N 1
ATOM 805 C CA . LEU A 1 102 ? 4.992 1.195 -1.952 1 98.62 102 LEU A CA 1
ATOM 806 C C . LEU A 1 102 ? 5.594 -0.198 -1.817 1 98.62 102 LEU A C 1
ATOM 808 O O . LEU A 1 102 ? 6.23 -0.696 -2.75 1 98.62 102 LEU A O 1
ATOM 812 N N . GLN A 1 103 ? 5.336 -0.775 -0.701 1 98.75 103 GLN A N 1
ATOM 813 C CA . GLN A 1 103 ? 5.863 -2.119 -0.487 1 98.75 103 GLN A CA 1
ATOM 814 C C . GLN A 1 103 ? 4.863 -2.986 0.271 1 98.75 103 GLN A C 1
ATOM 816 O O . GLN A 1 103 ? 4.199 -2.516 1.196 1 98.75 103 GLN A O 1
ATOM 821 N N . LEU A 1 104 ? 4.781 -4.207 -0.094 1 98.75 104 LEU A N 1
ATOM 822 C CA . LEU A 1 104 ? 4.035 -5.238 0.62 1 98.75 104 LEU A CA 1
ATOM 823 C C . LEU A 1 104 ? 4.926 -6.438 0.934 1 98.75 104 LEU A C 1
ATOM 825 O O . LEU A 1 104 ? 5.648 -6.922 0.061 1 98.75 104 LEU A O 1
ATOM 829 N N . LYS A 1 105 ? 5.023 -6.816 2.082 1 98.44 105 LYS A N 1
ATOM 830 C CA . LYS A 1 105 ? 5.484 -8.133 2.516 1 98.44 105 LYS A CA 1
ATOM 831 C C . LYS A 1 105 ? 4.328 -8.977 3.037 1 98.44 105 LYS A C 1
ATOM 833 O O . LYS A 1 105 ? 3.586 -8.547 3.92 1 98.44 105 LYS A O 1
ATOM 838 N N . ALA A 1 106 ? 4.23 -10.195 2.443 1 97.81 106 ALA A N 1
ATOM 839 C CA . ALA A 1 106 ? 3.057 -10.969 2.836 1 97.81 106 ALA A CA 1
ATOM 840 C C . ALA A 1 106 ? 3.297 -12.461 2.652 1 97.81 106 ALA A C 1
ATOM 842 O O . ALA A 1 106 ? 4.207 -12.867 1.924 1 97.81 106 ALA A O 1
ATOM 843 N N . SER A 1 107 ? 2.492 -13.219 3.326 1 95.5 107 SER A N 1
ATOM 844 C CA . SER A 1 107 ? 2.408 -14.648 3.043 1 95.5 107 SER A CA 1
ATOM 845 C C . SER A 1 107 ? 1.625 -14.906 1.762 1 95.5 107 SER A C 1
ATOM 847 O O . SER A 1 107 ? 0.614 -14.258 1.499 1 95.5 107 SER A O 1
ATOM 849 N N . VAL A 1 108 ? 2.105 -15.82 1.02 1 95 108 VAL A N 1
ATOM 850 C CA . VAL A 1 108 ? 1.373 -16.219 -0.177 1 95 108 VAL A CA 1
ATOM 851 C C . VAL A 1 108 ? 0.114 -16.984 0.222 1 95 108 VAL A C 1
ATOM 853 O O . VAL A 1 108 ? 0.158 -17.859 1.101 1 95 108 VAL A O 1
ATOM 856 N N . THR A 1 109 ? -0.941 -16.641 -0.376 1 90.69 109 THR A N 1
ATOM 857 C CA . THR A 1 109 ? -2.193 -17.359 -0.156 1 90.69 109 THR A CA 1
ATOM 858 C C . THR A 1 109 ? -2.256 -18.625 -1.015 1 90.69 109 THR A C 1
ATOM 860 O O . THR A 1 109 ? -1.982 -18.578 -2.215 1 90.69 109 THR A O 1
ATOM 863 N N . ASN A 1 110 ? -2.623 -19.688 -0.369 1 87.31 110 ASN A N 1
ATOM 864 C CA . ASN A 1 110 ? -2.824 -20.922 -1.115 1 87.31 110 ASN A CA 1
ATOM 865 C C . ASN A 1 110 ? -4.246 -21.016 -1.666 1 87.31 110 ASN A C 1
ATOM 867 O O . ASN A 1 110 ? -5.215 -20.766 -0.946 1 87.31 110 ASN A O 1
ATOM 871 N N . THR A 1 111 ? -4.293 -21.297 -2.891 1 83.81 111 THR A N 1
ATOM 872 C CA . THR A 1 111 ? -5.602 -21.438 -3.514 1 83.81 111 THR A CA 1
ATOM 873 C C . THR A 1 111 ? -5.707 -22.781 -4.242 1 83.81 111 THR A C 1
ATOM 875 O O . THR A 1 111 ? -4.773 -23.188 -4.938 1 83.81 111 THR A O 1
ATOM 878 N N . ARG A 1 112 ? -6.883 -23.453 -4.082 1 77.31 112 ARG A N 1
ATOM 879 C CA . ARG A 1 112 ? -7.082 -24.766 -4.695 1 77.31 112 ARG A CA 1
ATOM 880 C C . ARG A 1 112 ? -7.816 -24.641 -6.023 1 77.31 112 ARG A C 1
ATOM 882 O O . ARG A 1 112 ? -7.84 -25.578 -6.82 1 77.31 112 ARG A O 1
ATOM 889 N N . GLU A 1 113 ? -8.508 -23.484 -6.094 1 72.44 113 GLU A N 1
ATOM 890 C CA . GLU A 1 113 ? -9.266 -23.234 -7.32 1 72.44 113 GLU A CA 1
ATOM 891 C C . GLU A 1 113 ? -9.086 -21.797 -7.805 1 72.44 113 GLU A C 1
ATOM 893 O O . GLU A 1 113 ? -8.789 -20.906 -7.016 1 72.44 113 GLU A O 1
ATOM 898 N N . TRP A 1 114 ? -9.062 -21.812 -9.094 1 71.06 114 TRP A N 1
ATOM 899 C CA . TRP A 1 114 ? -9.102 -20.484 -9.68 1 71.06 114 TRP A CA 1
ATOM 900 C C . TRP A 1 114 ? -10.523 -19.922 -9.664 1 71.06 114 TRP A C 1
ATOM 902 O O . TRP A 1 114 ? -11.398 -20.406 -10.375 1 71.06 114 TRP A O 1
ATOM 912 N N . ARG A 1 115 ? -10.875 -19.172 -8.664 1 66.25 115 ARG A N 1
ATOM 913 C CA . ARG A 1 115 ? -12.227 -18.641 -8.539 1 66.25 115 ARG A CA 1
ATOM 914 C C . ARG A 1 115 ? -12.305 -17.219 -9.062 1 66.25 115 ARG A C 1
ATOM 916 O O . ARG A 1 115 ? -13.266 -16.5 -8.789 1 66.25 115 ARG A O 1
ATOM 923 N N . GLY A 1 116 ? -11.383 -16.828 -9.852 1 66.75 116 GLY A N 1
ATOM 924 C CA . GLY A 1 116 ? -11.422 -15.484 -10.398 1 66.75 116 GLY A CA 1
ATOM 925 C C . GLY A 1 116 ? -10.328 -14.586 -9.852 1 66.75 116 GLY A C 1
ATOM 926 O O . GLY A 1 116 ? -9.484 -15.031 -9.07 1 66.75 116 GLY A O 1
ATOM 927 N N . LEU A 1 117 ? -10.484 -13.336 -10.453 1 64.94 117 LEU A N 1
ATOM 928 C CA . LEU A 1 117 ? -9.43 -12.328 -10.359 1 64.94 117 LEU A CA 1
ATOM 929 C C . LEU A 1 117 ? -9.688 -11.391 -9.18 1 64.94 117 LEU A C 1
ATOM 931 O O . LEU A 1 117 ? -9.789 -10.18 -9.359 1 64.94 117 LEU A O 1
ATOM 935 N N . ASN A 1 118 ? -10.039 -11.984 -8.008 1 82.44 118 ASN A N 1
ATOM 936 C CA . ASN A 1 118 ? -10.07 -11.07 -6.871 1 82.44 118 ASN A CA 1
ATOM 937 C C . ASN A 1 118 ? -8.758 -11.086 -6.098 1 82.44 118 ASN A C 1
ATOM 939 O O . ASN A 1 118 ? -8.117 -12.133 -5.973 1 82.44 118 ASN A O 1
ATOM 943 N N . PRO A 1 119 ? -8.469 -9.875 -5.688 1 86.19 119 PRO A N 1
ATOM 944 C CA . PRO A 1 119 ? -7.262 -9.875 -4.859 1 86.19 119 PRO A CA 1
ATOM 945 C C . PRO A 1 119 ? -7.41 -10.719 -3.596 1 86.19 119 PRO A C 1
ATOM 947 O O . PRO A 1 119 ? -8.531 -10.914 -3.109 1 86.19 119 PRO A O 1
ATOM 950 N N . THR A 1 120 ? -6.305 -11.266 -3.145 1 90.88 120 THR A N 1
ATOM 951 C CA . THR A 1 120 ? -6.309 -11.938 -1.85 1 90.88 120 THR A CA 1
ATOM 952 C C . THR A 1 120 ? -6.625 -10.953 -0.729 1 90.88 120 THR A C 1
ATOM 954 O O . THR A 1 120 ? -6.746 -9.75 -0.97 1 90.88 120 THR A O 1
ATOM 957 N N . GLU A 1 121 ? -6.816 -11.461 0.463 1 90.5 121 GLU A N 1
ATOM 958 C CA . GLU A 1 121 ? -7.137 -10.617 1.608 1 90.5 121 GLU A CA 1
ATOM 959 C C . GLU A 1 121 ? -6.062 -9.562 1.831 1 90.5 121 GLU A C 1
ATOM 961 O O . GLU A 1 121 ? -6.359 -8.445 2.256 1 90.5 121 GLU A O 1
ATOM 966 N N . VAL A 1 122 ? -4.871 -10.016 1.568 1 93.56 122 VAL A N 1
ATOM 967 C CA . VAL A 1 122 ? -3.734 -9.109 1.651 1 93.56 122 VAL A CA 1
ATOM 968 C C . VAL A 1 122 ? -3.244 -8.766 0.246 1 93.56 122 VAL A C 1
ATOM 970 O O . VAL A 1 122 ? -3.004 -9.656 -0.57 1 93.56 122 VAL A O 1
ATOM 973 N N . PHE A 1 123 ? -3.172 -7.434 -0.062 1 96.94 123 PHE A N 1
ATOM 974 C CA . PHE A 1 123 ? -2.758 -6.98 -1.384 1 96.94 123 PHE A CA 1
ATOM 975 C C . PHE A 1 123 ? -2.109 -5.602 -1.305 1 96.94 123 PHE A C 1
ATOM 977 O O . PHE A 1 123 ? -2.223 -4.914 -0.287 1 96.94 123 PHE A O 1
ATOM 984 N N . LEU A 1 124 ? -1.428 -5.301 -2.271 1 98.06 124 LEU A N 1
ATOM 985 C CA . LEU A 1 124 ? -0.868 -3.965 -2.455 1 98.06 124 LEU A CA 1
ATOM 986 C C . LEU A 1 124 ? -1.69 -3.164 -3.461 1 98.06 124 LEU A C 1
ATOM 988 O O . LEU A 1 124 ? -1.841 -3.574 -4.613 1 98.06 124 LEU A O 1
ATOM 992 N N . LEU A 1 125 ? -2.262 -2.096 -3.025 1 97.31 125 LEU A N 1
ATOM 993 C CA . LEU A 1 125 ? -2.893 -1.21 -3.996 1 97.31 125 LEU A CA 1
ATOM 994 C C . LEU A 1 125 ? -1.906 -0.157 -4.492 1 97.31 125 LEU A C 1
ATOM 996 O O . LEU A 1 125 ? -1.372 0.622 -3.699 1 97.31 125 LEU A O 1
ATOM 1000 N N . VAL A 1 126 ? -1.683 -0.192 -5.715 1 96.75 126 VAL A N 1
ATOM 1001 C CA . VAL A 1 126 ? -0.848 0.826 -6.348 1 96.75 126 VAL A CA 1
ATOM 1002 C C . VAL A 1 126 ? -1.73 1.864 -7.035 1 96.75 126 VAL A C 1
ATOM 1004 O O . VAL A 1 126 ? -2.406 1.56 -8.023 1 96.75 126 VAL A O 1
ATOM 1007 N N . PRO A 1 127 ? -1.702 3.076 -6.527 1 94.56 127 PRO A N 1
ATOM 1008 C CA . PRO A 1 127 ? -2.525 4.129 -7.129 1 94.56 127 PRO A CA 1
ATOM 1009 C C . PRO A 1 127 ? -2.186 4.375 -8.594 1 94.56 127 PRO A C 1
ATOM 1011 O O . PRO A 1 127 ? -1.03 4.223 -9 1 94.56 127 PRO A O 1
ATOM 1014 N N . TYR A 1 128 ? -3.166 4.875 -9.344 1 92.19 128 TYR A N 1
ATOM 1015 C CA . TYR A 1 128 ? -2.963 5.18 -10.75 1 92.19 128 TYR A CA 1
ATOM 1016 C C . TYR A 1 128 ? -1.857 6.211 -10.938 1 92.19 128 TYR A C 1
ATOM 1018 O O . TYR A 1 128 ? -1.168 6.219 -11.961 1 92.19 128 TYR A O 1
ATOM 1026 N N . ALA A 1 129 ? -1.671 6.984 -9.969 1 89.25 129 ALA A N 1
ATOM 1027 C CA . ALA A 1 129 ? -0.692 8.062 -10.039 1 89.25 129 ALA A CA 1
ATOM 1028 C C . ALA A 1 129 ? 0.729 7.516 -10.109 1 89.25 129 ALA A C 1
ATOM 1030 O O . ALA A 1 129 ? 1.667 8.242 -10.445 1 89.25 129 ALA A O 1
ATOM 1031 N N . PHE A 1 130 ? 0.941 6.305 -9.727 1 90.56 130 PHE A N 1
ATOM 1032 C CA . PHE A 1 130 ? 2.27 5.703 -9.727 1 90.56 130 PHE A CA 1
ATOM 1033 C C . PHE A 1 130 ? 2.73 5.402 -11.148 1 90.56 130 PHE A C 1
ATOM 1035 O O . PHE A 1 130 ? 3.924 5.211 -11.391 1 90.56 130 PHE A O 1
ATOM 1042 N N . SER A 1 131 ? 1.75 5.223 -11.953 1 83.56 131 SER A N 1
ATOM 1043 C CA . SER A 1 131 ? 2.125 4.887 -13.32 1 83.56 131 SER A CA 1
ATOM 1044 C C . SER A 1 131 ? 1.546 5.891 -14.312 1 83.56 131 SER A C 1
ATOM 1046 O O . SER A 1 131 ? 0.374 6.262 -14.211 1 83.56 131 SER A O 1
ATOM 1048 N N . LYS A 1 132 ? 2.424 6.523 -15.039 1 76.69 132 LYS A N 1
ATOM 1049 C CA . LYS A 1 132 ? 1.99 7.422 -16.109 1 76.69 132 LYS A CA 1
ATOM 1050 C C . LYS A 1 132 ? 1.694 6.648 -17.391 1 76.69 132 LYS A C 1
ATOM 1052 O O . LYS A 1 132 ? 1.205 7.223 -18.359 1 76.69 132 LYS A O 1
ATOM 1057 N N . SER A 1 133 ? 1.972 5.406 -17.359 1 77.94 133 SER A N 1
ATOM 1058 C CA . SER A 1 133 ? 1.811 4.57 -18.547 1 77.94 133 SER A CA 1
ATOM 1059 C C . SER A 1 133 ? 0.821 3.438 -18.281 1 77.94 133 SER A C 1
ATOM 1061 O O . SER A 1 133 ? 0.23 3.354 -17.203 1 77.94 133 SER A O 1
ATOM 1063 N N . SER A 1 134 ? 0.615 2.734 -19.328 1 84.44 134 SER A N 1
ATOM 1064 C CA . SER A 1 134 ? -0.261 1.57 -19.25 1 84.44 134 SER A CA 1
ATOM 1065 C C . SER A 1 134 ? 0.464 0.373 -18.641 1 84.44 134 SER A C 1
ATOM 1067 O O . SER A 1 134 ? -0.096 -0.722 -18.562 1 84.44 134 SER A O 1
ATOM 1069 N N . LYS A 1 135 ? 1.659 0.689 -18.188 1 89.12 135 LYS A N 1
ATOM 1070 C CA . LYS A 1 135 ? 2.416 -0.428 -17.625 1 89.12 135 LYS A CA 1
ATOM 1071 C C . LYS A 1 135 ? 2.857 -0.131 -16.203 1 89.12 135 LYS A C 1
ATOM 1073 O O . LYS A 1 135 ? 3.266 0.99 -15.891 1 89.12 135 LYS A O 1
ATOM 1078 N N . LEU A 1 136 ? 2.705 -1.101 -15.422 1 91.12 136 LEU A N 1
ATOM 1079 C CA . LEU A 1 136 ? 3.18 -1.063 -14.047 1 91.12 136 LEU A CA 1
ATOM 1080 C C . LEU A 1 136 ? 4.363 -2.006 -13.852 1 91.12 136 LEU A C 1
ATOM 1082 O O . LEU A 1 136 ? 4.328 -3.154 -14.305 1 91.12 136 LEU A O 1
ATOM 1086 N N . THR A 1 137 ? 5.414 -1.445 -13.367 1 92.31 137 THR A N 1
ATOM 1087 C CA . THR A 1 137 ? 6.57 -2.291 -13.07 1 92.31 137 THR A CA 1
ATOM 1088 C C . THR A 1 137 ? 6.766 -2.438 -11.57 1 92.31 137 THR A C 1
ATOM 1090 O O . THR A 1 137 ? 6.789 -1.442 -10.836 1 92.31 137 THR A O 1
ATOM 1093 N N . LEU A 1 138 ? 6.938 -3.695 -11.133 1 96.62 138 LEU A N 1
ATOM 1094 C CA . LEU A 1 138 ? 7.156 -4.008 -9.727 1 96.62 138 LEU A CA 1
ATOM 1095 C C . LEU A 1 138 ? 8.414 -4.855 -9.547 1 96.62 138 LEU A C 1
ATOM 1097 O O . LEU A 1 138 ? 8.742 -5.672 -10.406 1 96.62 138 LEU A O 1
ATOM 1101 N N . ASN A 1 139 ? 9.109 -4.59 -8.484 1 98.06 139 ASN A N 1
ATOM 1102 C CA . ASN A 1 139 ? 10.133 -5.52 -8.008 1 98.06 139 ASN A CA 1
ATOM 1103 C C . ASN A 1 139 ? 9.555 -6.551 -7.047 1 98.06 139 ASN A C 1
ATOM 1105 O O . ASN A 1 139 ? 8.898 -6.191 -6.066 1 98.06 139 ASN A O 1
ATOM 1109 N N . VAL A 1 140 ? 9.781 -7.805 -7.336 1 98.62 140 VAL A N 1
ATOM 1110 C CA . VAL A 1 140 ? 9.117 -8.867 -6.594 1 98.62 140 VAL A CA 1
ATOM 1111 C C . VAL A 1 140 ? 10.141 -9.906 -6.141 1 98.62 140 VAL A C 1
ATOM 1113 O O . VAL A 1 140 ? 11.141 -10.133 -6.824 1 98.62 140 VAL A O 1
ATOM 1116 N N . SER A 1 141 ? 9.898 -10.445 -5.059 1 98.75 141 SER A N 1
ATOM 1117 C CA . SER A 1 141 ? 10.609 -11.641 -4.609 1 98.75 141 SER A CA 1
ATOM 1118 C C . SER A 1 141 ? 9.672 -12.602 -3.887 1 98.75 141 SER A C 1
ATOM 1120 O O . SER A 1 141 ? 8.742 -12.172 -3.201 1 98.75 141 SER A O 1
ATOM 1122 N N . ILE A 1 142 ? 9.906 -13.836 -4.055 1 98.44 142 ILE A N 1
ATOM 1123 C CA . ILE A 1 142 ? 9.18 -14.898 -3.359 1 98.44 142 ILE A CA 1
ATOM 1124 C C . ILE A 1 142 ? 10.172 -15.812 -2.645 1 98.44 142 ILE A C 1
ATOM 1126 O O . ILE A 1 142 ? 11.164 -16.25 -3.232 1 98.44 142 ILE A O 1
ATOM 1130 N N . GLU A 1 143 ? 9.883 -16.047 -1.438 1 97.81 143 GLU A N 1
ATOM 1131 C CA . GLU A 1 143 ? 10.734 -16.906 -0.616 1 97.81 143 GLU A CA 1
ATOM 1132 C C . GLU A 1 143 ? 9.977 -18.141 -0.151 1 97.81 143 GLU A C 1
ATOM 1134 O O . GLU A 1 143 ? 8.773 -18.094 0.087 1 97.81 143 GLU A O 1
ATOM 1139 N N . ARG A 1 144 ? 10.703 -19.156 -0.09 1 95.56 144 ARG A N 1
ATOM 1140 C CA . ARG A 1 144 ? 10.195 -20.406 0.475 1 95.56 144 ARG A CA 1
ATOM 1141 C C . ARG A 1 144 ? 10.664 -20.578 1.917 1 95.56 144 ARG A C 1
ATOM 1143 O O . ARG A 1 144 ? 11.844 -20.422 2.217 1 95.56 144 ARG A O 1
ATOM 1150 N N . VAL A 1 145 ? 9.734 -20.797 2.811 1 93.06 145 VAL A N 1
ATOM 1151 C CA . VAL A 1 145 ? 10.055 -20.984 4.219 1 93.06 145 VAL A CA 1
ATOM 1152 C C . VAL A 1 145 ? 9.531 -22.328 4.695 1 93.06 145 VAL A C 1
ATOM 1154 O O . VAL A 1 145 ? 8.406 -22.719 4.355 1 93.06 145 VAL A O 1
ATOM 1157 N N . ALA A 1 146 ? 10.281 -23.016 5.434 1 88.25 146 ALA A N 1
ATOM 1158 C CA . ALA A 1 146 ? 9.867 -24.312 5.949 1 88.25 146 ALA A CA 1
ATOM 1159 C C . ALA A 1 146 ? 8.664 -24.172 6.883 1 88.25 146 ALA A C 1
ATOM 1161 O O . ALA A 1 146 ? 8.594 -23.219 7.668 1 88.25 146 ALA A O 1
ATOM 1162 N N . ASP A 1 147 ? 7.621 -24.938 6.617 1 80.81 147 ASP A N 1
ATOM 1163 C CA . ASP A 1 147 ? 6.473 -24.984 7.512 1 80.81 147 ASP A CA 1
ATOM 1164 C C . ASP A 1 147 ? 6.836 -25.641 8.844 1 80.81 147 ASP A C 1
ATOM 1166 O O . ASP A 1 147 ? 7.25 -26.797 8.867 1 80.81 147 ASP A O 1
ATOM 1170 N N . VAL A 1 148 ? 7.406 -24.98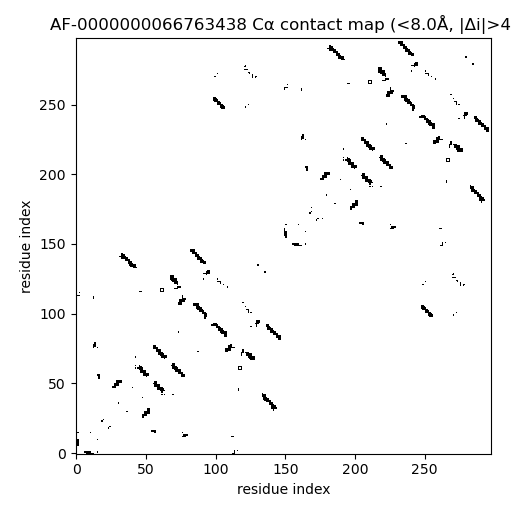4 9.781 1 62.41 148 VAL A N 1
ATOM 1171 C CA . VAL A 1 148 ? 7.734 -25.656 11.039 1 62.41 148 VAL A CA 1
ATOM 1172 C C . VAL A 1 148 ? 6.453 -26.141 11.719 1 62.41 148 VAL A C 1
ATOM 1174 O O . VAL A 1 148 ? 5.637 -25.328 12.156 1 62.41 148 VAL A O 1
ATOM 1177 N N . LYS A 1 149 ? 5.832 -27.141 11.234 1 50.12 149 LYS A N 1
ATOM 1178 C CA . LYS A 1 149 ? 4.82 -27.781 12.062 1 50.12 149 LYS A CA 1
ATOM 1179 C C . LYS A 1 149 ? 5.406 -28.234 13.391 1 50.12 149 LYS A C 1
ATOM 1181 O O . LYS A 1 149 ? 6.582 -28.609 13.461 1 50.12 149 LYS A O 1
ATOM 1186 N N . MET B 1 1 ? -10.695 26.656 5.504 1 79.06 1 MET B N 1
ATOM 1187 C CA . MET B 1 1 ? -11.555 26.188 6.59 1 79.06 1 MET B CA 1
ATOM 1188 C C . MET B 1 1 ? -10.844 25.125 7.434 1 79.06 1 MET B C 1
ATOM 1190 O O . MET B 1 1 ? -10.039 24.359 6.914 1 79.06 1 MET B O 1
ATOM 1194 N N . CYS B 1 2 ? -11.242 25.203 8.836 1 82.12 2 CYS B N 1
ATOM 1195 C CA . CYS B 1 2 ? -10.688 24.219 9.75 1 82.12 2 CYS B CA 1
ATOM 1196 C C . CYS B 1 2 ? -11.266 22.828 9.469 1 82.12 2 CYS B C 1
ATOM 1198 O O . CYS B 1 2 ? -12.477 22.672 9.359 1 82.12 2 CYS B O 1
ATOM 1200 N N . PRO B 1 3 ? -10.414 21.812 9.406 1 79.19 3 PRO B N 1
ATOM 1201 C CA . PRO B 1 3 ? -10.883 20.453 9.094 1 79.19 3 PRO B CA 1
ATOM 1202 C C . PRO B 1 3 ? -11.633 19.797 10.25 1 79.19 3 PRO B C 1
ATOM 1204 O O . PRO B 1 3 ? -12.305 18.781 10.062 1 79.19 3 PRO B O 1
ATOM 1207 N N . ILE B 1 4 ? -11.547 20.344 11.406 1 81.69 4 ILE B N 1
ATOM 1208 C CA . ILE B 1 4 ? -12.195 19.75 12.57 1 81.69 4 ILE B CA 1
ATOM 1209 C C . ILE B 1 4 ? -13.703 19.969 12.492 1 81.69 4 ILE B C 1
ATOM 1211 O O . ILE B 1 4 ? -14.164 21.109 12.414 1 81.69 4 ILE B O 1
ATOM 1215 N N . PRO B 1 5 ? -14.367 18.781 12.57 1 76.19 5 PRO B N 1
ATOM 1216 C CA . PRO B 1 5 ? -15.82 18.922 12.492 1 76.19 5 PRO B CA 1
ATOM 1217 C C . PRO B 1 5 ? -16.391 19.844 13.57 1 76.19 5 PRO B C 1
ATOM 1219 O O . PRO B 1 5 ? -16.016 19.734 14.742 1 76.19 5 PRO B O 1
ATOM 1222 N N . GLY B 1 6 ? -17.297 20.734 13.117 1 81.62 6 GLY B N 1
ATOM 1223 C CA . GLY B 1 6 ? -17.969 21.625 14.062 1 81.62 6 GLY B CA 1
ATOM 1224 C C . GLY B 1 6 ? -17.219 22.922 14.273 1 81.62 6 GLY B C 1
ATOM 1225 O O . GLY B 1 6 ? -17.766 23.891 14.812 1 81.62 6 GLY B O 1
ATOM 1226 N N . CYS B 1 7 ? -15.906 22.781 13.797 1 83.75 7 CYS B N 1
ATOM 1227 C CA . CYS B 1 7 ? -15.156 24.031 13.914 1 83.75 7 CYS B CA 1
ATOM 1228 C C . CYS B 1 7 ? -15.516 24.984 12.789 1 83.75 7 CYS B C 1
ATOM 1230 O O . CYS B 1 7 ? -15.508 24.609 11.617 1 83.75 7 CYS B O 1
ATOM 1232 N N . GLY B 1 8 ? -16.031 26.141 12.922 1 78.31 8 GLY B N 1
ATOM 1233 C CA . GLY B 1 8 ? -16.453 27.156 11.969 1 78.31 8 GLY B CA 1
ATOM 1234 C C . GLY B 1 8 ? -15.336 28.109 11.586 1 78.31 8 GLY B C 1
ATOM 1235 O O . GLY B 1 8 ? -15.57 29.094 10.875 1 78.31 8 GLY B O 1
ATOM 1236 N N . TYR B 1 9 ? -14.195 27.781 11.977 1 82.81 9 TYR B N 1
ATOM 1237 C CA . TYR B 1 9 ? -13.086 28.672 11.664 1 82.81 9 TYR B CA 1
ATOM 1238 C C . TYR B 1 9 ? -12.789 28.672 10.172 1 82.81 9 TYR B C 1
ATOM 1240 O O . TYR B 1 9 ? -12.586 27.625 9.57 1 82.81 9 TYR B O 1
ATOM 1248 N N . ARG B 1 10 ? -12.797 29.656 9.445 1 77.56 10 ARG B N 1
ATOM 1249 C CA . ARG B 1 10 ? -12.555 29.844 8.016 1 77.56 10 ARG B CA 1
ATOM 1250 C C . ARG B 1 10 ? -11.359 30.766 7.777 1 77.56 10 ARG B C 1
ATOM 1252 O O . ARG B 1 10 ? -11.25 31.375 6.715 1 77.56 10 ARG B O 1
ATOM 1259 N N . GLY B 1 11 ? -10.5 30.859 8.797 1 71.44 11 GLY B N 1
ATOM 1260 C CA . GLY B 1 11 ? -9.391 31.781 8.68 1 71.44 11 GLY B CA 1
ATOM 1261 C C . GLY B 1 11 ? -8.383 31.391 7.621 1 71.44 11 GLY B C 1
ATOM 1262 O O . GLY B 1 11 ? -8.523 30.344 6.977 1 71.44 11 GLY B O 1
ATOM 1263 N N . PHE B 1 12 ? -7.402 32.344 7.434 1 72.31 12 PHE B N 1
ATOM 1264 C CA . PHE B 1 12 ? -6.301 32.156 6.496 1 72.31 12 PHE B CA 1
ATOM 1265 C C . PHE B 1 12 ? -5.477 30.922 6.848 1 72.31 12 PHE B C 1
ATOM 1267 O O . PHE B 1 12 ? -5.215 30.656 8.023 1 72.31 12 PHE B O 1
ATOM 1274 N N . THR B 1 13 ? -5.195 30.016 5.883 1 71.62 13 THR B N 1
ATOM 1275 C CA . THR B 1 13 ? -4.414 28.797 6.062 1 71.62 13 THR B CA 1
ATOM 1276 C C . THR B 1 13 ? -3.119 29.094 6.816 1 71.62 13 THR B C 1
ATOM 1278 O O . THR B 1 13 ? -2.662 28.266 7.617 1 71.62 13 THR B O 1
ATOM 1281 N N . GLY B 1 14 ? -2.67 30.281 6.566 1 73.69 14 GLY B N 1
ATOM 1282 C CA . GLY B 1 14 ? -1.435 30.656 7.242 1 73.69 14 GLY B CA 1
ATOM 1283 C C . GLY B 1 14 ? -1.581 30.734 8.75 1 73.69 14 GLY B C 1
ATOM 1284 O O . GLY B 1 14 ? -0.585 30.734 9.477 1 73.69 14 GLY B O 1
ATOM 1285 N N . TRP B 1 15 ? -2.754 30.828 9.188 1 79.31 15 TRP B N 1
ATOM 1286 C CA . TRP B 1 15 ? -2.996 30.969 10.617 1 79.31 15 TRP B CA 1
ATOM 1287 C C . TRP B 1 15 ? -3.502 29.656 11.219 1 79.31 15 TRP B C 1
ATOM 1289 O O . TRP B 1 15 ? -3.854 29.594 12.398 1 79.31 15 TRP B O 1
ATOM 1299 N N . TRP B 1 16 ? -3.486 28.625 10.422 1 81.12 16 TRP B N 1
ATOM 1300 C CA . TRP B 1 16 ? -4.062 27.359 10.883 1 81.12 16 TRP B CA 1
ATOM 1301 C C . TRP B 1 16 ? -3.254 26.797 12.047 1 81.12 16 TRP B C 1
ATOM 1303 O O . TRP B 1 16 ? -3.824 26.312 13.023 1 81.12 16 TRP B O 1
ATOM 1313 N N . SER B 1 17 ? -2.008 26.828 11.867 1 81.62 17 SER B N 1
ATOM 1314 C CA . SER B 1 17 ? -1.188 26.297 12.953 1 81.62 17 SER B CA 1
ATOM 1315 C C . SER B 1 17 ? -1.508 26.969 14.281 1 81.62 17 SER B C 1
ATOM 1317 O O . SER B 1 17 ? -1.712 26.297 15.289 1 81.62 17 SER B O 1
ATOM 1319 N N . GLY B 1 18 ? -1.557 28.312 14.203 1 85.81 18 GLY B N 1
ATOM 1320 C CA . GLY B 1 18 ? -1.921 29.062 15.406 1 85.81 18 GLY B CA 1
ATOM 1321 C C . GLY B 1 18 ? -3.312 28.734 15.906 1 85.81 18 GLY B C 1
ATOM 1322 O O . GLY B 1 18 ? -3.52 28.562 17.109 1 85.81 18 GLY B O 1
ATOM 1323 N N . HIS B 1 19 ? -4.246 28.641 15.062 1 87.69 19 HIS B N 1
ATOM 1324 C CA . HIS B 1 19 ? -5.621 28.297 15.406 1 87.69 19 HIS B CA 1
ATOM 1325 C C . HIS B 1 19 ? -5.691 26.938 16.094 1 87.69 19 HIS B C 1
ATOM 1327 O O . HIS B 1 19 ? -6.316 26.797 17.141 1 87.69 19 HIS B O 1
ATOM 1333 N N . PHE B 1 20 ? -5.016 25.922 15.477 1 85.81 20 PHE B N 1
ATOM 1334 C CA . PHE B 1 20 ? -5.012 24.578 16.047 1 85.81 20 PHE B CA 1
ATOM 1335 C C . PHE B 1 20 ? -4.344 24.562 17.422 1 85.81 20 PHE B C 1
ATOM 1337 O O . PHE B 1 20 ? -4.82 23.906 18.344 1 85.81 20 PHE B O 1
ATOM 1344 N N . LEU B 1 21 ? -3.34 25.312 17.547 1 86.94 21 LEU B N 1
ATOM 1345 C CA . LEU B 1 21 ? -2.602 25.359 18.812 1 86.94 21 LEU B CA 1
ATOM 1346 C C . LEU B 1 21 ? -3.445 25.984 19.906 1 86.94 21 LEU B C 1
ATOM 1348 O O . LEU B 1 21 ? -3.377 25.562 21.078 1 86.94 21 LEU B O 1
ATOM 1352 N N . THR B 1 22 ? -4.184 26.859 19.5 1 88 22 THR B N 1
ATOM 1353 C CA . THR B 1 22 ? -4.949 27.609 20.484 1 88 22 THR B CA 1
ATOM 1354 C C . THR B 1 22 ? -6.301 26.938 20.734 1 88 22 THR B C 1
ATOM 1356 O O . THR B 1 22 ? -6.727 26.797 21.891 1 88 22 THR B O 1
ATOM 1359 N N . ASN B 1 23 ? -6.98 26.516 19.734 1 89.25 23 ASN B N 1
ATOM 1360 C CA . ASN B 1 23 ? -8.375 26.109 19.844 1 89.25 23 ASN B CA 1
ATOM 1361 C C . ASN B 1 23 ? -8.508 24.578 19.859 1 89.25 23 ASN B C 1
ATOM 1363 O O . ASN B 1 23 ? -9.531 24.047 20.297 1 89.25 23 ASN B O 1
ATOM 1367 N N . HIS B 1 24 ? -7.5 23.906 19.297 1 87.5 24 HIS B N 1
ATOM 1368 C CA . HIS B 1 24 ? -7.578 22.453 19.188 1 87.5 24 HIS B CA 1
ATOM 1369 C C . HIS B 1 24 ? -6.32 21.781 19.734 1 87.5 24 HIS B C 1
ATOM 1371 O O . HIS B 1 24 ? -5.836 20.797 19.172 1 87.5 24 HIS B O 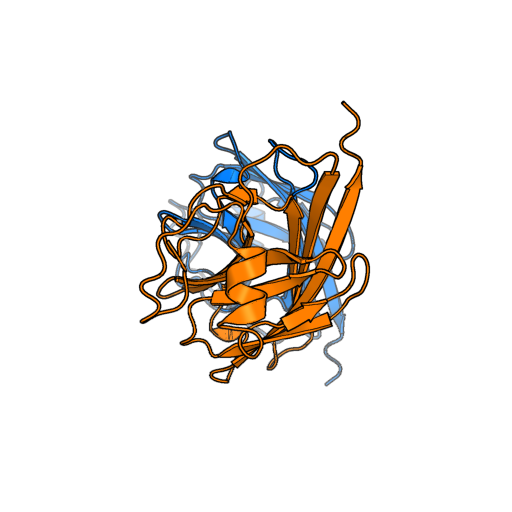1
ATOM 1377 N N . ASN B 1 25 ? -5.719 22.297 20.75 1 79.25 25 ASN B N 1
ATOM 1378 C CA . ASN B 1 25 ? -4.441 21.859 21.297 1 79.25 25 ASN B CA 1
ATOM 1379 C C . ASN B 1 25 ? -4.492 20.391 21.719 1 79.25 25 ASN B C 1
ATOM 1381 O O . ASN B 1 25 ? -3.48 19.688 21.656 1 79.25 25 ASN B O 1
ATOM 1385 N N . SER B 1 26 ? -5.609 19.938 22.016 1 79.62 26 SER B N 1
ATOM 1386 C CA . SER B 1 26 ? -5.727 18.562 22.5 1 79.62 26 SER B CA 1
ATOM 1387 C C . SER B 1 26 ? -6.047 17.609 21.359 1 79.62 26 SER B C 1
ATOM 1389 O O . SER B 1 26 ? -6 16.391 21.531 1 79.62 26 SER B O 1
ATOM 1391 N N . ASP B 1 27 ? -6.262 18.094 20.203 1 77.88 27 ASP B N 1
ATOM 1392 C CA . ASP B 1 27 ? -6.781 17.281 19.109 1 77.88 27 ASP B CA 1
ATOM 1393 C C . ASP B 1 27 ? -5.652 16.781 18.219 1 77.88 27 ASP B C 1
ATOM 1395 O O . ASP B 1 27 ? -5.867 15.914 17.359 1 77.88 27 ASP B O 1
ATOM 1399 N N . GLY B 1 28 ? -4.434 17.266 18.531 1 85.06 28 GLY B N 1
ATOM 1400 C CA . GLY B 1 28 ? -3.371 16.906 17.609 1 85.06 28 GLY B CA 1
ATOM 1401 C C . GLY B 1 28 ? -2.291 16.062 18.25 1 85.06 28 GLY B C 1
ATOM 1402 O O . GLY B 1 28 ? -2.16 16.031 19.484 1 85.06 28 GLY B O 1
ATOM 1403 N N . LEU B 1 29 ? -1.683 15.266 17.453 1 92.12 29 LEU B N 1
ATOM 1404 C CA . LEU B 1 29 ? -0.505 14.5 17.844 1 92.12 29 LEU B CA 1
ATOM 1405 C C . LEU B 1 29 ? 0.774 15.25 17.484 1 92.12 29 LEU B C 1
ATOM 1407 O O . LEU B 1 29 ? 0.95 15.68 16.344 1 92.12 29 LEU B O 1
ATOM 1411 N N . ARG B 1 30 ? 1.604 15.445 18.516 1 93.25 30 ARG B N 1
ATOM 1412 C CA . ARG B 1 30 ? 2.879 16.109 18.281 1 93.25 30 ARG B CA 1
ATOM 1413 C C . ARG B 1 30 ? 3.949 15.109 17.859 1 93.25 30 ARG B C 1
ATOM 1415 O O . ARG B 1 30 ? 3.941 13.961 18.312 1 93.25 30 ARG B O 1
ATOM 1422 N N . PHE B 1 31 ? 4.859 15.594 17.016 1 96.62 31 PHE B N 1
ATOM 1423 C CA . PHE B 1 31 ? 5.949 14.719 16.594 1 96.62 31 PHE B CA 1
ATOM 1424 C C . PHE B 1 31 ? 7.207 15.523 16.297 1 96.62 31 PHE B C 1
ATOM 1426 O O . PHE B 1 31 ? 7.152 16.75 16.203 1 96.62 31 PHE B O 1
ATOM 1433 N N . SER B 1 32 ? 8.367 14.766 16.203 1 97.88 32 SER B N 1
ATOM 1434 C CA . SER B 1 32 ? 9.641 15.352 15.781 1 97.88 32 SER B CA 1
ATOM 1435 C C . SER B 1 32 ? 10.109 14.758 14.461 1 97.88 32 SER B C 1
ATOM 1437 O O . SER B 1 32 ? 9.984 13.547 14.234 1 97.88 32 SER B O 1
ATOM 1439 N N . TYR B 1 33 ? 10.664 15.617 13.648 1 97.62 33 TYR B N 1
ATOM 1440 C CA . TYR B 1 33 ? 11.148 15.164 12.352 1 97.62 33 TYR B CA 1
ATOM 1441 C C . TYR B 1 33 ? 12.203 14.07 12.516 1 97.62 33 TYR B C 1
ATOM 1443 O O . TYR B 1 33 ? 13.055 14.148 13.398 1 97.62 33 TYR B O 1
ATOM 1451 N N . GLY B 1 34 ? 12.117 13.07 11.648 1 97.5 34 GLY B N 1
ATOM 1452 C CA . GLY B 1 34 ? 13.125 12.023 11.609 1 97.5 34 GLY B CA 1
ATOM 1453 C C . GLY B 1 34 ? 12.898 10.938 12.633 1 97.5 34 GLY B C 1
ATOM 1454 O O . GLY B 1 34 ? 13.586 9.914 12.625 1 97.5 34 GLY B O 1
ATOM 1455 N N . GLN B 1 35 ? 11.984 11.141 13.531 1 98.19 35 GLN B N 1
ATOM 1456 C CA . GLN B 1 35 ? 11.672 10.133 14.539 1 98.19 35 GLN B CA 1
ATOM 1457 C C . GLN B 1 35 ? 10.398 9.375 14.18 1 98.19 35 GLN B C 1
ATOM 1459 O O . GLN B 1 35 ? 9.422 9.977 13.719 1 98.19 35 GLN B O 1
ATOM 1464 N N . CYS B 1 36 ? 10.508 8.078 14.477 1 98.19 36 CYS B N 1
ATOM 1465 C CA . CYS B 1 36 ? 9.328 7.25 14.273 1 98.19 36 CYS B CA 1
ATOM 1466 C C . CYS B 1 36 ? 8.367 7.379 15.445 1 98.19 36 CYS B C 1
ATOM 1468 O O . CYS B 1 36 ? 8.797 7.527 16.594 1 98.19 36 CYS B O 1
ATOM 1470 N N . PHE B 1 37 ? 7.105 7.32 15.156 1 97.81 37 PHE B N 1
ATOM 1471 C CA . PHE B 1 37 ? 6.07 7.344 16.188 1 97.81 37 PHE B CA 1
ATOM 1472 C C . PHE B 1 37 ? 4.848 6.551 15.734 1 97.81 37 PHE B C 1
ATOM 1474 O O . PHE B 1 37 ? 4.633 6.359 14.531 1 97.81 37 PHE B O 1
ATOM 1481 N N . ASP B 1 38 ? 4.055 6.09 16.656 1 96.31 38 ASP B N 1
ATOM 1482 C CA . ASP B 1 38 ? 2.859 5.316 16.328 1 96.31 38 ASP B CA 1
ATOM 1483 C C . ASP B 1 38 ? 1.639 6.223 16.188 1 96.31 38 ASP B C 1
ATOM 1485 O O . ASP B 1 38 ? 1.468 7.168 16.953 1 96.31 38 ASP B O 1
ATOM 1489 N N . VAL B 1 39 ? 0.966 5.945 15.164 1 94.88 39 VAL B N 1
ATOM 1490 C CA . VAL B 1 39 ? -0.35 6.551 14.992 1 94.88 39 VAL B CA 1
ATOM 1491 C C . VAL B 1 39 ? -1.434 5.488 15.164 1 94.88 39 VAL B C 1
ATOM 1493 O O . VAL B 1 39 ? -1.465 4.5 14.422 1 94.88 39 VAL B O 1
ATOM 1496 N N . SER B 1 40 ? -2.209 5.629 16.125 1 89.88 40 SER B N 1
ATOM 1497 C CA . SER B 1 40 ? -3.377 4.777 16.328 1 89.88 40 SER B CA 1
ATOM 1498 C C . SER B 1 40 ? -4.656 5.484 15.891 1 89.88 40 SER B C 1
ATOM 1500 O O . SER B 1 40 ? -5.031 6.508 16.469 1 89.88 40 SER B O 1
ATOM 1502 N N . LEU B 1 41 ? -5.328 4.898 14.953 1 88.25 41 LEU B N 1
ATOM 1503 C CA . LEU B 1 41 ? -6.473 5.555 14.336 1 88.25 41 LEU B CA 1
ATOM 1504 C C . LEU B 1 41 ? -7.727 4.699 14.461 1 88.25 41 LEU B C 1
ATOM 1506 O O . LEU B 1 41 ? -7.711 3.514 14.117 1 88.25 41 LEU B O 1
ATOM 1510 N N . GLU B 1 42 ? -8.719 5.352 15.07 1 87.88 42 GLU B N 1
ATOM 1511 C CA . GLU B 1 42 ? -10.031 4.727 14.938 1 87.88 42 GLU B CA 1
ATOM 1512 C C . GLU B 1 42 ? -10.531 4.789 13.5 1 87.88 42 GLU B C 1
ATOM 1514 O O . GLU B 1 42 ? -10.5 5.848 12.867 1 87.88 42 GLU B O 1
ATOM 1519 N N . MET B 1 43 ? -11.039 3.719 12.945 1 85.44 43 MET B N 1
ATOM 1520 C CA . MET B 1 43 ? -11.414 3.6 11.539 1 85.44 43 MET B CA 1
ATOM 1521 C C . MET B 1 43 ? -12.508 4.598 11.188 1 85.44 43 MET B C 1
ATOM 1523 O O . MET B 1 43 ? -12.633 4.996 10.023 1 85.44 43 MET B O 1
ATOM 1527 N N . SER B 1 44 ? -13.242 5.043 12.148 1 86.19 44 SER B N 1
ATOM 1528 C CA . SER B 1 44 ? -14.328 5.984 11.898 1 86.19 44 SER B CA 1
ATOM 1529 C C . SER B 1 44 ? -13.812 7.418 11.836 1 86.19 44 SER B C 1
ATOM 1531 O O . SER B 1 44 ? -14.523 8.312 11.367 1 86.19 44 SER B O 1
ATOM 1533 N N . VAL B 1 45 ? -12.672 7.703 12.312 1 86.5 45 VAL B N 1
ATOM 1534 C CA . VAL B 1 45 ? -12.094 9.039 12.336 1 86.5 45 VAL B CA 1
ATOM 1535 C C . VAL B 1 45 ? -11.461 9.352 10.977 1 86.5 45 VAL B C 1
ATOM 1537 O O . VAL B 1 45 ? -10.5 8.695 10.57 1 86.5 45 VAL B O 1
ATOM 1540 N N . PRO B 1 46 ? -11.875 10.32 10.336 1 88.94 46 PRO B N 1
ATOM 1541 C CA . PRO B 1 46 ? -11.469 10.539 8.945 1 88.94 46 PRO B CA 1
ATOM 1542 C C . PRO B 1 46 ? -10.078 11.156 8.828 1 88.94 46 PRO B C 1
ATOM 1544 O O . PRO B 1 46 ? -9.477 11.133 7.754 1 88.94 46 PRO B O 1
ATOM 1547 N N . PHE B 1 47 ? -9.602 11.812 9.938 1 90.31 47 PHE B N 1
ATOM 1548 C CA . PHE B 1 47 ? -8.25 12.359 9.867 1 90.31 47 PHE B CA 1
ATOM 1549 C C . PHE B 1 47 ? -7.715 12.641 11.266 1 90.31 47 PHE B C 1
ATOM 1551 O O . PHE B 1 47 ? -8.477 12.695 12.234 1 90.31 47 PHE B O 1
ATOM 1558 N N . LEU B 1 48 ? -6.43 12.781 11.344 1 91.38 48 LEU B N 1
ATOM 1559 C CA . LEU B 1 48 ? -5.715 13.227 12.539 1 91.38 48 LEU B CA 1
ATOM 1560 C C . LEU B 1 48 ? -4.84 14.438 12.227 1 91.38 48 LEU B C 1
ATOM 1562 O O . LEU B 1 48 ? -4.27 14.531 11.141 1 91.38 48 LEU B O 1
ATOM 1566 N N . VAL B 1 49 ? -4.805 15.297 13.188 1 91 49 VAL B N 1
ATOM 1567 C CA . VAL B 1 49 ? -3.918 16.453 13.07 1 91 49 VAL B CA 1
ATOM 1568 C C . VAL B 1 49 ? -2.551 16.109 13.656 1 91 49 VAL B C 1
ATOM 1570 O O . VAL B 1 49 ? -2.459 15.617 14.781 1 91 49 VAL B O 1
ATOM 1573 N N . LEU B 1 50 ? -1.537 16.359 12.883 1 94.06 50 LEU B N 1
ATOM 1574 C CA . LEU B 1 50 ? -0.163 16.203 13.344 1 94.06 50 LEU B CA 1
ATOM 1575 C C . LEU B 1 50 ? 0.53 17.562 13.43 1 94.06 50 LEU B C 1
ATOM 1577 O O . LEU B 1 50 ? 0.479 18.359 12.477 1 94.06 50 LEU B O 1
ATOM 1581 N N . LEU B 1 51 ? 1.151 17.781 14.531 1 92.62 51 LEU B N 1
ATOM 1582 C CA . LEU B 1 51 ? 1.883 19.031 14.734 1 92.62 51 LEU B CA 1
ATOM 1583 C C . LEU B 1 51 ? 3.375 18.766 14.914 1 92.62 51 LEU B C 1
ATOM 1585 O O . LEU B 1 51 ? 3.777 18.062 15.836 1 92.62 51 LEU B O 1
ATOM 1589 N N . ALA B 1 52 ? 4.141 19.344 14 1 94.31 52 ALA B N 1
ATOM 1590 C CA . ALA B 1 52 ? 5.59 19.156 14.055 1 94.31 52 ALA B CA 1
ATOM 1591 C C . ALA B 1 52 ? 6.211 20.031 15.141 1 94.31 52 ALA B C 1
ATOM 1593 O O . ALA B 1 52 ? 5.555 20.938 15.672 1 94.31 52 ALA B O 1
ATOM 1594 N N . GLU B 1 53 ? 7.449 19.797 15.422 1 93.94 53 GLU B N 1
ATOM 1595 C CA . GLU B 1 53 ? 8.188 20.531 16.453 1 93.94 53 GLU B CA 1
ATOM 1596 C C . GLU B 1 53 ? 8.289 22.016 16.109 1 93.94 53 GLU B C 1
ATOM 1598 O O . GLU B 1 53 ? 8.438 22.844 17 1 93.94 53 GLU B O 1
ATOM 1603 N N . ASP B 1 54 ? 8.227 22.422 14.812 1 90.88 54 ASP B N 1
ATOM 1604 C CA . ASP B 1 54 ? 8.273 23.828 14.414 1 90.88 54 ASP B CA 1
ATOM 1605 C C . ASP B 1 54 ? 6.867 24.375 14.156 1 90.88 54 ASP B C 1
ATOM 1607 O O . ASP B 1 54 ? 6.703 25.375 13.477 1 90.88 54 ASP B O 1
ATOM 1611 N N . ASP B 1 55 ? 5.879 23.672 14.492 1 87.38 55 ASP B N 1
ATOM 1612 C CA . ASP B 1 55 ? 4.469 24.047 14.508 1 87.38 55 ASP B CA 1
ATOM 1613 C C . ASP B 1 55 ? 3.877 24 13.102 1 87.38 55 ASP B C 1
ATOM 1615 O O . ASP B 1 55 ? 2.793 24.531 12.859 1 87.38 55 ASP B O 1
ATOM 1619 N N . HIS B 1 56 ? 4.629 23.359 12.203 1 90.19 56 HIS B N 1
ATOM 1620 C CA . HIS B 1 56 ? 3.959 23.078 10.945 1 90.19 56 HIS B CA 1
ATOM 1621 C C . HIS B 1 56 ? 2.836 22.062 11.133 1 90.19 56 HIS B C 1
ATOM 1623 O O . HIS B 1 56 ? 2.975 21.109 11.914 1 90.19 56 HIS B O 1
ATOM 1629 N N . LEU B 1 57 ? 1.819 22.328 10.383 1 90.31 57 LEU B N 1
ATOM 1630 C CA . LEU B 1 57 ? 0.611 21.531 10.539 1 90.31 57 LEU B CA 1
ATOM 1631 C C . LEU B 1 57 ? 0.495 20.5 9.422 1 90.31 57 LEU B C 1
ATOM 1633 O O . LEU B 1 57 ? 0.553 20.844 8.234 1 90.31 57 LEU B O 1
ATOM 1637 N N . PHE B 1 58 ? 0.285 19.25 9.836 1 92.88 58 PHE B N 1
ATOM 1638 C CA . PHE B 1 58 ? 0.05 18.156 8.898 1 92.88 58 PHE B CA 1
ATOM 1639 C C . PHE B 1 58 ? -1.294 17.484 9.172 1 92.88 58 PHE B C 1
ATOM 1641 O O . PHE B 1 58 ? -1.785 17.5 10.305 1 92.88 58 PHE B O 1
ATOM 1648 N N . ILE B 1 59 ? -1.86 17 8.117 1 91.56 59 ILE B N 1
ATOM 1649 C CA . ILE B 1 59 ? -3.092 16.234 8.242 1 91.56 59 ILE B CA 1
ATOM 1650 C C . ILE B 1 59 ? -2.842 14.789 7.801 1 91.56 59 ILE B C 1
ATOM 1652 O O . ILE B 1 59 ? -2.361 14.539 6.691 1 91.56 59 ILE B O 1
ATOM 1656 N N . PHE B 1 60 ? -3.09 13.906 8.703 1 94.56 60 PHE B N 1
ATOM 1657 C CA . PHE B 1 60 ? -3.115 12.484 8.398 1 94.56 60 PHE B CA 1
ATOM 1658 C C . PHE B 1 60 ? -4.512 12.047 7.969 1 94.56 60 PHE B C 1
ATOM 1660 O O . PHE B 1 60 ? -5.414 11.93 8.797 1 94.56 60 PHE B O 1
ATOM 1667 N N . ILE B 1 61 ? -4.617 11.742 6.715 1 93.81 61 ILE B N 1
ATOM 1668 C CA . ILE B 1 61 ? -5.922 11.469 6.129 1 93.81 61 ILE B CA 1
ATOM 1669 C C . ILE B 1 61 ? -6.215 9.969 6.195 1 93.81 61 ILE B C 1
ATOM 1671 O O . ILE B 1 61 ? -5.348 9.148 5.906 1 93.81 61 ILE B O 1
ATOM 1675 N N . ASN B 1 62 ? -7.414 9.695 6.625 1 93.88 62 ASN B N 1
ATOM 1676 C CA . ASN B 1 62 ? -7.953 8.336 6.66 1 93.88 62 ASN B CA 1
ATOM 1677 C C . ASN B 1 62 ? -9.266 8.234 5.895 1 93.88 62 ASN B C 1
ATOM 1679 O O . ASN B 1 62 ? -10.336 8.5 6.449 1 93.88 62 ASN B O 1
ATOM 1683 N N . LYS B 1 63 ? -9.172 7.793 4.684 1 91.69 63 LYS B N 1
ATOM 1684 C CA . LYS B 1 63 ? -10.359 7.688 3.838 1 91.69 63 LYS B CA 1
ATOM 1685 C C . LYS B 1 63 ? -10.797 6.23 3.684 1 91.69 63 LYS B C 1
ATOM 1687 O O . LYS B 1 63 ? -10.016 5.387 3.246 1 91.69 63 LYS B O 1
ATOM 1692 N N . ASN B 1 64 ? -12.055 6.008 3.977 1 89.12 64 ASN B N 1
ATOM 1693 C CA . ASN B 1 64 ? -12.617 4.68 3.762 1 89.12 64 ASN B CA 1
ATOM 1694 C C . ASN B 1 64 ? -12.828 4.395 2.279 1 89.12 64 ASN B C 1
ATOM 1696 O O . ASN B 1 64 ? -13.5 5.168 1.584 1 89.12 64 ASN B O 1
ATOM 1700 N N . VAL B 1 65 ? -12.172 3.377 1.861 1 88.88 65 VAL B N 1
ATOM 1701 C CA . VAL B 1 65 ? -12.352 2.91 0.49 1 88.88 65 VAL B CA 1
ATOM 1702 C C . VAL B 1 65 ? -13.109 1.585 0.491 1 88.88 65 VAL B C 1
ATOM 1704 O O . VAL B 1 65 ? -12.5 0.514 0.501 1 88.88 65 VAL B O 1
ATOM 1707 N N . ILE B 1 66 ? -14.344 1.645 0.384 1 87.19 66 ILE B N 1
ATOM 1708 C CA . ILE B 1 66 ? -15.195 0.459 0.417 1 87.19 66 ILE B CA 1
ATOM 1709 C C . ILE B 1 66 ? -15.164 -0.234 -0.944 1 87.19 66 ILE B C 1
ATOM 1711 O O . ILE B 1 66 ? -15.328 0.413 -1.981 1 87.19 66 ILE B O 1
ATOM 1715 N N . PRO B 1 67 ? -14.992 -1.593 -0.833 1 89.62 67 PRO B N 1
ATOM 1716 C CA . PRO B 1 67 ? -14.875 -2.52 0.294 1 89.62 67 PRO B CA 1
ATOM 1717 C C . PRO B 1 67 ? -13.422 -2.871 0.624 1 89.62 67 PRO B C 1
ATOM 1719 O O . PRO B 1 67 ? -13.164 -3.879 1.287 1 89.62 67 PRO B O 1
ATOM 1722 N N . PHE B 1 68 ? -12.516 -2.062 0.258 1 91.88 68 PHE B N 1
ATOM 1723 C CA . PHE B 1 68 ? -11.133 -2.539 0.209 1 91.88 68 PHE B CA 1
ATOM 1724 C C . PHE B 1 68 ? -10.398 -2.195 1.498 1 91.88 68 PHE B C 1
ATOM 1726 O O . PHE B 1 68 ? -9.602 -2.992 1.993 1 91.88 68 PHE B O 1
ATOM 1733 N N . GLY B 1 69 ? -10.648 -1.049 1.998 1 93.75 69 GLY B N 1
ATOM 1734 C CA . GLY B 1 69 ? -9.898 -0.688 3.193 1 93.75 69 GLY B CA 1
ATOM 1735 C C . GLY B 1 69 ? -9.805 0.811 3.408 1 93.75 69 GLY B C 1
ATOM 1736 O O . GLY B 1 69 ? -10.75 1.546 3.113 1 93.75 69 GLY B O 1
ATOM 1737 N N . HIS B 1 70 ? -8.672 1.211 4.031 1 94.19 70 HIS B N 1
ATOM 1738 C CA . HIS B 1 70 ? -8.453 2.613 4.367 1 94.19 70 HIS B CA 1
ATOM 1739 C C . HIS B 1 70 ? -7.281 3.195 3.586 1 94.19 70 HIS B C 1
ATOM 1741 O O . HIS B 1 70 ? -6.168 2.674 3.654 1 94.19 70 HIS B O 1
ATOM 1747 N N . ALA B 1 71 ? -7.59 4.258 2.881 1 95.81 71 ALA B N 1
ATOM 1748 C CA . ALA B 1 71 ? -6.543 4.984 2.172 1 95.81 71 ALA B CA 1
ATOM 1749 C C . ALA B 1 71 ? -5.938 6.074 3.053 1 95.81 71 ALA B C 1
ATOM 1751 O O . ALA B 1 71 ? -6.633 7.008 3.461 1 95.81 71 ALA B O 1
ATOM 1752 N N . LEU B 1 72 ? -4.637 5.93 3.287 1 96.75 72 LEU B N 1
ATOM 1753 C CA . LEU B 1 72 ? -3.959 6.797 4.246 1 96.75 72 LEU B CA 1
ATOM 1754 C C . LEU B 1 72 ? -2.904 7.656 3.557 1 96.75 72 LEU B C 1
ATOM 1756 O O . LEU B 1 72 ? -2.135 7.156 2.732 1 96.75 72 LEU B O 1
ATOM 1760 N N . SER B 1 73 ? -2.857 8.867 3.846 1 96.75 73 SER B N 1
ATOM 1761 C CA . SER B 1 73 ? -1.86 9.781 3.305 1 96.75 73 SER B CA 1
ATOM 1762 C C . SER B 1 73 ? -1.638 10.969 4.234 1 96.75 73 SER B C 1
ATOM 1764 O O . SER B 1 73 ? -2.379 11.148 5.203 1 96.75 73 SER B O 1
ATOM 1766 N N . VAL B 1 74 ? -0.579 11.672 4.031 1 96.25 74 VAL B N 1
ATOM 1767 C CA . VAL B 1 74 ? -0.235 12.852 4.82 1 96.25 74 VAL B CA 1
ATOM 1768 C C . VAL B 1 74 ? -0.08 14.062 3.906 1 96.25 74 VAL B C 1
ATOM 1770 O O . VAL B 1 74 ? 0.544 13.969 2.846 1 96.25 74 VAL B O 1
ATOM 1773 N N . CYS B 1 75 ? -0.644 15.156 4.297 1 93.38 75 CYS B N 1
ATOM 1774 C CA . CYS B 1 75 ? -0.414 16.422 3.6 1 93.38 75 CYS B CA 1
ATOM 1775 C C . CYS B 1 75 ? -0.031 17.516 4.578 1 93.38 75 CYS B C 1
ATOM 1777 O O . CYS B 1 75 ? -0.213 17.375 5.789 1 93.38 75 CYS B O 1
ATOM 1779 N N . CYS B 1 76 ? 0.576 18.484 4.117 1 92 76 CYS B N 1
ATOM 1780 C CA . CYS B 1 76 ? 0.951 19.656 4.895 1 92 76 CYS B CA 1
ATOM 1781 C C . CYS B 1 76 ? 0.074 20.859 4.539 1 92 76 CYS B C 1
ATOM 1783 O O . CYS B 1 76 ? -0.058 21.203 3.367 1 92 76 CYS B O 1
ATOM 1785 N N . LEU B 1 77 ? -0.561 21.422 5.562 1 87.31 77 LEU B N 1
ATOM 1786 C CA . LEU B 1 77 ? -1.366 22.609 5.363 1 87.31 77 LEU B CA 1
ATOM 1787 C C . LEU B 1 77 ? -0.507 23.875 5.469 1 87.31 77 LEU B C 1
ATOM 1789 O O . LEU B 1 77 ? -0.071 24.234 6.562 1 87.31 77 LEU B O 1
ATOM 1793 N N . ARG B 1 78 ? -0.326 24.5 4.336 1 79.94 78 ARG B N 1
ATOM 1794 C CA . ARG B 1 78 ? 0.525 25.688 4.383 1 79.94 78 ARG B CA 1
ATOM 1795 C C . ARG B 1 78 ? 0.213 26.625 3.229 1 79.94 78 ARG B C 1
ATOM 1797 O O . ARG B 1 78 ? -0.292 26.203 2.189 1 79.94 78 ARG B O 1
ATOM 1804 N N . THR B 1 79 ? 0.248 27.906 3.344 1 71.75 79 THR B N 1
ATOM 1805 C CA . THR B 1 79 ? -0.03 28.922 2.35 1 71.75 79 THR B CA 1
ATOM 1806 C C . THR B 1 79 ? 1.249 29.344 1.623 1 71.75 79 THR B C 1
ATOM 1808 O O . THR B 1 79 ? 1.196 29.828 0.497 1 71.75 79 THR B O 1
ATOM 1811 N N . GLY B 1 80 ? 2.502 29.141 2.154 1 71.75 80 GLY B N 1
ATOM 1812 C CA . GLY B 1 80 ? 3.711 29.641 1.523 1 71.75 80 GLY B CA 1
ATOM 1813 C C . GLY B 1 80 ? 4.707 28.547 1.186 1 71.75 80 GLY B C 1
ATOM 1814 O O . GLY B 1 80 ? 4.457 27.375 1.451 1 71.75 80 GLY B O 1
ATOM 1815 N N . ASN B 1 81 ? 5.551 29.078 0.259 1 71.31 81 ASN B N 1
ATOM 1816 C CA . ASN B 1 81 ? 6.668 28.203 -0.057 1 71.31 81 ASN B CA 1
ATOM 1817 C C . ASN B 1 81 ? 7.605 28.031 1.137 1 71.31 81 ASN B C 1
ATOM 1819 O O . ASN B 1 81 ? 7.879 29 1.856 1 71.31 81 ASN B O 1
ATOM 1823 N N . LEU B 1 82 ? 7.703 26.844 1.521 1 76.75 82 LEU B N 1
ATOM 1824 C CA . LEU B 1 82 ? 8.695 26.531 2.543 1 76.75 82 LEU B CA 1
ATOM 1825 C C . LEU B 1 82 ? 10.055 26.234 1.909 1 76.75 82 LEU B C 1
ATOM 1827 O O . LEU B 1 82 ? 10.117 25.781 0.761 1 76.75 82 LEU B O 1
ATOM 1831 N N . ASN B 1 83 ? 11.102 26.562 2.619 1 82.69 83 ASN B N 1
ATOM 1832 C CA . ASN B 1 83 ? 12.453 26.219 2.188 1 82.69 83 ASN B CA 1
ATOM 1833 C C . ASN B 1 83 ? 12.742 24.734 2.334 1 82.69 83 ASN B C 1
ATOM 1835 O O . ASN B 1 83 ? 13.859 24.281 2.092 1 82.69 83 ASN B O 1
ATOM 1839 N N . TRP B 1 84 ? 11.633 24.109 2.738 1 87.31 84 TRP B N 1
ATOM 1840 C CA . TRP B 1 84 ? 11.828 22.672 2.953 1 87.31 84 TRP B CA 1
ATOM 1841 C C . TRP B 1 84 ? 10.711 21.875 2.291 1 87.31 84 TRP B C 1
ATOM 1843 O O . TRP B 1 84 ? 9.602 22.375 2.098 1 87.31 84 TRP B O 1
ATOM 1853 N N . ASN B 1 85 ? 11.094 20.719 1.905 1 92 85 ASN B N 1
ATOM 1854 C CA . ASN B 1 85 ? 10.156 19.656 1.558 1 92 85 ASN B CA 1
ATOM 1855 C C . ASN B 1 85 ? 10.086 18.594 2.643 1 92 85 ASN B C 1
ATOM 1857 O O . ASN B 1 85 ? 10.938 18.547 3.539 1 92 85 ASN B O 1
ATOM 1861 N N . PHE B 1 86 ? 9 17.859 2.559 1 96 86 PHE B N 1
ATOM 1862 C CA . PHE B 1 86 ? 8.844 16.812 3.568 1 96 86 PHE B CA 1
ATOM 1863 C C . PHE B 1 86 ? 8.633 15.453 2.914 1 96 86 PHE B C 1
ATOM 1865 O O . PHE B 1 86 ? 7.961 15.352 1.888 1 96 86 PHE B O 1
ATOM 1872 N N . LEU B 1 87 ? 9.234 14.453 3.508 1 97.88 87 LEU B N 1
ATOM 1873 C CA . LEU B 1 87 ? 9.008 13.055 3.158 1 97.88 87 LEU B CA 1
ATOM 1874 C C . LEU B 1 87 ? 8.414 12.297 4.336 1 97.88 87 LEU B C 1
ATOM 1876 O O . LEU B 1 87 ? 8.656 12.641 5.492 1 97.88 87 LEU B O 1
ATOM 1880 N N . TYR B 1 88 ? 7.625 11.328 4.051 1 98.5 88 TYR B N 1
ATOM 1881 C CA . TYR B 1 88 ? 7.121 10.523 5.156 1 98.5 88 TYR B CA 1
ATOM 1882 C C . TYR B 1 88 ? 7.129 9.039 4.797 1 98.5 88 TYR B C 1
ATOM 1884 O O . TYR B 1 88 ? 7.133 8.68 3.617 1 98.5 88 TYR B O 1
ATOM 1892 N N . GLU B 1 89 ? 7.27 8.297 5.801 1 98.75 89 GLU B N 1
ATOM 1893 C CA . GLU B 1 89 ? 7.145 6.84 5.734 1 98.75 89 GLU B CA 1
ATOM 1894 C C . GLU B 1 89 ? 6.074 6.336 6.695 1 98.75 89 GLU B C 1
ATOM 1896 O O . GLU B 1 89 ? 5.961 6.828 7.82 1 98.75 89 GLU B O 1
ATOM 1901 N N . MET B 1 90 ? 5.254 5.465 6.246 1 98.5 90 MET B N 1
ATOM 1902 C CA . MET B 1 90 ? 4.312 4.801 7.145 1 98.5 90 MET B CA 1
ATOM 1903 C C . MET B 1 90 ? 4.305 3.293 6.906 1 98.5 90 MET B C 1
ATOM 1905 O O . MET B 1 90 ? 4.43 2.84 5.77 1 98.5 90 MET B O 1
ATOM 1909 N N . ARG B 1 91 ? 4.133 2.596 7.953 1 98.12 91 ARG B N 1
ATOM 1910 C CA . ARG B 1 91 ? 4.117 1.138 7.906 1 98.12 91 ARG B CA 1
ATOM 1911 C C . ARG B 1 91 ? 2.947 0.576 8.703 1 98.12 91 ARG B C 1
ATOM 1913 O O . ARG B 1 91 ? 2.684 1.017 9.828 1 98.12 91 ARG B O 1
ATOM 1920 N N . ALA B 1 92 ? 2.275 -0.312 8.117 1 97.06 92 ALA B N 1
ATOM 1921 C CA . ALA B 1 92 ? 1.218 -1.064 8.789 1 97.06 92 ALA B CA 1
ATOM 1922 C C . ALA B 1 92 ? 1.569 -2.547 8.875 1 97.06 92 ALA B C 1
ATOM 1924 O O . ALA B 1 92 ? 2.033 -3.139 7.895 1 97.06 92 ALA B O 1
ATOM 1925 N N . THR B 1 93 ? 1.38 -3.092 9.977 1 94.94 93 THR B N 1
ATOM 1926 C CA . THR B 1 93 ? 1.568 -4.523 10.172 1 94.94 93 THR B CA 1
ATOM 1927 C C . THR B 1 93 ? 0.252 -5.195 10.555 1 94.94 93 THR B C 1
ATOM 1929 O O . THR B 1 93 ? -0.504 -4.672 11.375 1 94.94 93 THR B O 1
ATOM 1932 N N . SER B 1 94 ? 0.055 -6.336 9.93 1 92.25 94 SER B N 1
ATOM 1933 C CA . SER B 1 94 ? -1.185 -7.051 10.211 1 92.25 94 SER B CA 1
ATOM 1934 C C . SER B 1 94 ? -1.184 -7.617 11.633 1 92.25 94 SER B C 1
ATOM 1936 O O . SER B 1 94 ? -0.198 -8.219 12.062 1 92.25 94 SER B O 1
ATOM 1938 N N . LYS B 1 95 ? -2.262 -7.461 12.273 1 85.94 95 LYS B N 1
ATOM 1939 C CA . LYS B 1 95 ? -2.373 -8 13.625 1 85.94 95 LYS B CA 1
ATOM 1940 C C . LYS B 1 95 ? -2.533 -9.516 13.602 1 85.94 95 LYS B C 1
ATOM 1942 O O . LYS B 1 95 ? -2.068 -10.211 14.508 1 85.94 95 LYS B O 1
ATOM 1947 N N . GLY B 1 96 ? -3.133 -10.078 12.547 1 83.06 96 GLY B N 1
ATOM 1948 C CA . GLY B 1 96 ? -3.365 -11.516 12.453 1 83.06 96 GLY B CA 1
ATOM 1949 C C . GLY B 1 96 ? -2.16 -12.281 11.945 1 83.06 96 GLY B C 1
ATOM 1950 O O . GLY B 1 96 ? -1.984 -13.453 12.273 1 83.06 96 GLY B O 1
ATOM 1951 N N . ASN B 1 97 ? -1.416 -11.703 11.203 1 88.19 97 ASN B N 1
ATOM 1952 C CA . ASN B 1 97 ? -0.207 -12.273 10.617 1 88.19 97 ASN B CA 1
ATOM 1953 C C . ASN B 1 97 ? 0.912 -11.242 10.523 1 88.19 97 ASN B C 1
ATOM 1955 O O . ASN B 1 97 ? 0.974 -10.469 9.562 1 88.19 97 ASN B O 1
ATOM 1959 N N . THR B 1 98 ? 1.786 -11.234 11.43 1 87.19 98 THR B N 1
ATOM 1960 C CA . THR B 1 98 ? 2.785 -10.18 11.578 1 87.19 98 THR B CA 1
ATOM 1961 C C . THR B 1 98 ? 3.789 -10.219 10.43 1 87.19 98 THR B C 1
ATOM 1963 O O . THR B 1 98 ? 4.574 -9.281 10.25 1 87.19 98 THR B O 1
ATOM 1966 N N . LYS B 1 99 ? 3.684 -11.289 9.602 1 91.25 99 LYS B N 1
ATOM 1967 C CA . LYS B 1 99 ? 4.547 -11.344 8.43 1 91.25 99 LYS B CA 1
ATOM 1968 C C . LYS B 1 99 ? 4.043 -10.406 7.332 1 91.25 99 LYS B C 1
ATOM 1970 O O . LYS B 1 99 ? 4.777 -10.094 6.395 1 91.25 99 LYS B O 1
ATOM 1975 N N . ASN B 1 100 ? 2.791 -10.055 7.488 1 96.06 100 ASN B N 1
ATOM 1976 C CA . ASN B 1 100 ? 2.195 -9.141 6.52 1 96.06 100 ASN B CA 1
ATOM 1977 C C . ASN B 1 100 ? 2.42 -7.684 6.914 1 96.06 100 ASN B C 1
ATOM 1979 O O . ASN B 1 100 ? 2.088 -7.281 8.031 1 96.06 100 ASN B O 1
ATOM 1983 N N . SER B 1 101 ? 2.965 -6.957 6.059 1 98 101 SER B N 1
ATOM 1984 C CA . SER B 1 101 ? 3.15 -5.531 6.32 1 98 101 SER B CA 1
ATOM 1985 C C . SER B 1 101 ? 3.066 -4.719 5.035 1 98 101 SER B C 1
ATOM 1987 O O . SER B 1 101 ? 3.33 -5.238 3.947 1 98 101 SER B O 1
ATOM 1989 N N . LEU B 1 102 ? 2.658 -3.525 5.148 1 98.56 102 LEU B N 1
ATOM 1990 C CA . LEU B 1 102 ? 2.568 -2.537 4.078 1 98.56 102 LEU B CA 1
ATOM 1991 C C . LEU B 1 102 ? 3.385 -1.294 4.414 1 98.56 102 LEU B C 1
ATOM 1993 O O . LEU B 1 102 ? 3.418 -0.863 5.57 1 98.56 102 LEU B O 1
ATOM 1997 N N . GLN B 1 103 ? 3.957 -0.753 3.412 1 98.69 103 GLN B N 1
ATOM 1998 C CA . GLN B 1 103 ? 4.762 0.444 3.641 1 98.69 103 GLN B CA 1
ATOM 1999 C C . GLN B 1 103 ? 4.605 1.438 2.492 1 98.69 103 GLN B C 1
ATOM 2001 O O . GLN B 1 103 ? 4.539 1.043 1.327 1 98.69 103 GLN B O 1
ATOM 2006 N N . LEU B 1 104 ? 4.574 2.688 2.816 1 98.75 104 LEU B N 1
ATOM 2007 C CA . LEU B 1 104 ? 4.613 3.793 1.866 1 98.75 104 LEU B CA 1
ATOM 2008 C C . LEU B 1 104 ? 5.734 4.77 2.215 1 98.75 104 LEU B C 1
ATOM 2010 O O . LEU B 1 104 ? 5.891 5.152 3.377 1 98.75 104 LEU B O 1
ATOM 2014 N N . LYS B 1 105 ? 6.559 5.039 1.361 1 98.5 105 LYS B N 1
ATOM 2015 C CA . LYS B 1 105 ? 7.434 6.207 1.368 1 98.5 105 LYS B CA 1
ATOM 2016 C C . LYS B 1 105 ? 7 7.227 0.319 1 98.5 105 LYS B C 1
ATOM 2018 O O . LYS B 1 105 ? 6.844 6.887 -0.856 1 98.5 105 LYS B O 1
ATOM 2023 N N . ALA B 1 106 ? 6.816 8.477 0.81 1 97.88 106 ALA B N 1
ATOM 2024 C CA . ALA B 1 106 ? 6.277 9.438 -0.149 1 97.88 106 ALA B CA 1
ATOM 2025 C C . ALA B 1 106 ? 6.648 10.867 0.234 1 97.88 106 ALA B C 1
ATOM 2027 O O . ALA B 1 106 ? 7.02 11.133 1.381 1 97.88 106 ALA B O 1
ATOM 2028 N N . SER B 1 107 ? 6.566 11.711 -0.729 1 95.62 107 SER B N 1
ATOM 2029 C CA . SER B 1 107 ? 6.613 13.148 -0.46 1 95.62 107 SER B CA 1
ATOM 2030 C C . SER B 1 107 ? 5.293 13.648 0.121 1 95.62 107 SER B C 1
ATOM 2032 O O . SER B 1 107 ? 4.219 13.219 -0.311 1 95.62 107 SER B O 1
ATOM 2034 N N . VAL B 1 108 ? 5.41 14.492 1.067 1 95.12 108 VAL B N 1
ATOM 2035 C CA . VAL B 1 108 ? 4.211 15.109 1.622 1 95.12 108 VAL B CA 1
ATOM 2036 C C . VAL B 1 108 ? 3.613 16.078 0.606 1 95.12 108 VAL B C 1
ATOM 2038 O O . VAL B 1 108 ? 4.336 16.859 -0.015 1 95.12 108 VAL B O 1
ATOM 2041 N N . THR B 1 109 ? 2.361 15.977 0.439 1 90.88 109 THR B N 1
ATOM 2042 C CA . THR B 1 109 ? 1.655 16.906 -0.434 1 90.88 109 THR B CA 1
ATOM 2043 C C . THR B 1 109 ? 1.363 18.219 0.295 1 90.88 109 THR B C 1
ATOM 2045 O O . THR B 1 109 ? 0.858 18.219 1.42 1 90.88 109 THR B O 1
ATOM 2048 N N . ASN B 1 110 ? 1.693 19.281 -0.378 1 87.5 110 ASN B N 1
ATOM 2049 C CA . ASN B 1 110 ? 1.355 20.594 0.177 1 87.5 110 ASN B CA 1
ATOM 2050 C C . ASN B 1 110 ? -0.055 21.016 -0.219 1 87.5 110 ASN B C 1
ATOM 2052 O O . ASN B 1 110 ? -0.42 20.969 -1.394 1 87.5 110 ASN B O 1
ATOM 2056 N N . THR B 1 111 ? -0.771 21.359 0.759 1 84.62 111 THR B N 1
ATOM 2057 C CA . THR B 1 111 ? -2.135 21.812 0.502 1 84.62 111 THR B CA 1
ATOM 2058 C C . THR B 1 111 ? -2.367 23.203 1.09 1 84.62 111 THR B C 1
ATOM 2060 O O . THR B 1 111 ? -1.998 23.453 2.236 1 84.62 111 THR B O 1
ATOM 2063 N N . ARG B 1 112 ? -3.012 24.078 0.276 1 78.31 112 ARG B N 1
ATOM 2064 C CA . ARG B 1 112 ? -3.254 25.453 0.713 1 78.31 112 ARG B CA 1
ATOM 2065 C C . ARG B 1 112 ? -4.648 25.594 1.313 1 78.31 112 ARG B C 1
ATOM 2067 O O . ARG B 1 112 ? -4.941 26.594 1.98 1 78.31 112 ARG B O 1
ATOM 2074 N N . GLU B 1 113 ? -5.457 24.625 0.887 1 73.94 113 GLU B N 1
ATOM 2075 C CA . GLU B 1 113 ? -6.824 24.625 1.4 1 73.94 113 GLU B CA 1
ATOM 2076 C C . GLU B 1 113 ? -7.281 23.219 1.776 1 73.94 113 GLU B C 1
ATOM 2078 O O . GLU B 1 113 ? -6.777 22.234 1.235 1 73.94 113 GLU B O 1
ATOM 2083 N N . TRP B 1 114 ? -8.016 23.297 2.822 1 73.31 114 TRP B N 1
ATOM 2084 C CA . TRP B 1 114 ? -8.648 22.031 3.168 1 73.31 114 TRP B CA 1
ATOM 2085 C C . TRP B 1 114 ? -9.836 21.75 2.25 1 73.31 114 TRP B C 1
ATOM 2087 O O . TRP B 1 114 ? -10.836 22.469 2.27 1 73.31 114 TRP B O 1
ATOM 2097 N N . ARG B 1 115 ? -9.641 20.953 1.255 1 68.38 115 ARG B N 1
ATOM 2098 C CA . ARG B 1 115 ? -10.703 20.656 0.295 1 68.38 115 ARG B CA 1
ATOM 2099 C C . ARG B 1 115 ? -11.375 19.328 0.611 1 68.38 115 ARG B C 1
ATOM 2101 O O . ARG B 1 115 ? -12.086 18.766 -0.23 1 68.38 115 ARG B O 1
ATOM 2108 N N . GLY B 1 116 ? -11.25 18.844 1.832 1 67.44 116 GLY B N 1
ATOM 2109 C CA . GLY B 1 116 ? -11.891 17.594 2.197 1 67.44 116 GLY B CA 1
ATOM 2110 C C . GLY B 1 116 ? -10.914 16.453 2.393 1 67.44 116 GLY B C 1
ATOM 2111 O O . GLY B 1 116 ? -9.695 16.656 2.334 1 67.44 116 GLY B O 1
ATOM 2112 N N . LEU B 1 117 ? -11.656 15.312 2.674 1 66.38 117 LEU B N 1
ATOM 2113 C CA . LEU B 1 117 ? -10.977 14.125 3.184 1 66.38 117 LEU B CA 1
ATOM 2114 C C . LEU B 1 117 ? -10.641 13.164 2.049 1 66.38 117 LEU B C 1
ATOM 2116 O O . LEU B 1 117 ? -10.875 11.953 2.164 1 66.38 117 LEU B O 1
ATOM 2120 N N . ASN B 1 118 ? -10.156 13.695 0.928 1 82.06 118 ASN B N 1
ATOM 2121 C CA . ASN B 1 118 ? -9.688 12.742 -0.069 1 82.06 118 ASN B CA 1
ATOM 2122 C C . ASN B 1 118 ? -8.195 12.461 0.086 1 82.06 118 ASN B C 1
ATOM 2124 O O . ASN B 1 118 ? -7.414 13.359 0.393 1 82.06 118 ASN B O 1
ATOM 2128 N N . PRO B 1 119 ? -7.969 11.188 -0.112 1 85.56 119 PRO B N 1
ATOM 2129 C CA . PRO B 1 119 ? -6.535 10.906 -0.074 1 85.56 119 PRO B CA 1
ATOM 2130 C C . PRO B 1 119 ? -5.754 11.656 -1.151 1 85.56 119 PRO B C 1
ATOM 2132 O O . PRO B 1 119 ? -6.32 12.016 -2.189 1 85.56 119 PRO B O 1
ATOM 2135 N N . THR B 1 120 ? -4.516 11.93 -0.838 1 90.75 120 THR B N 1
ATOM 2136 C CA . THR B 1 120 ? -3.639 12.492 -1.862 1 90.75 120 THR B CA 1
ATOM 2137 C C . THR B 1 120 ? -3.439 11.5 -3.004 1 90.75 120 THR B C 1
ATOM 2139 O O . THR B 1 120 ? -3.91 10.359 -2.934 1 90.75 120 THR B O 1
ATOM 2142 N N . GLU B 1 121 ? -2.809 11.953 -4.07 1 91 121 GLU B N 1
ATOM 2143 C CA . GLU B 1 121 ? -2.572 11.094 -5.23 1 91 121 GLU B CA 1
ATOM 2144 C C . GLU B 1 121 ? -1.772 9.852 -4.844 1 91 121 GLU B C 1
ATOM 2146 O O . GLU B 1 121 ? -1.944 8.789 -5.438 1 91 121 GLU B O 1
ATOM 2151 N N . VAL B 1 122 ? -0.913 10.086 -3.896 1 94.06 122 VAL B N 1
ATOM 2152 C CA . VAL B 1 122 ? -0.127 8.984 -3.346 1 94.06 122 VAL B CA 1
ATOM 2153 C C . VAL B 1 122 ? -0.63 8.641 -1.945 1 94.06 122 VAL B C 1
ATOM 2155 O O . VAL B 1 122 ? -0.743 9.523 -1.086 1 94.06 122 VAL B O 1
ATOM 2158 N N . PHE B 1 123 ? -1.012 7.344 -1.734 1 97.19 123 PHE B N 1
ATOM 2159 C CA . PHE B 1 123 ? -1.55 6.91 -0.45 1 97.19 123 PHE B CA 1
ATOM 2160 C C . PHE B 1 123 ? -1.267 5.43 -0.216 1 97.19 123 PHE B C 1
ATOM 2162 O O . PHE B 1 123 ? -0.908 4.707 -1.148 1 97.19 123 PHE B O 1
ATOM 2169 N N . LEU B 1 124 ? -1.345 5.066 0.965 1 98.12 124 LEU B N 1
ATOM 2170 C CA . LEU B 1 124 ? -1.274 3.664 1.365 1 98.12 124 LEU B CA 1
ATOM 2171 C C . LEU B 1 124 ? -2.668 3.105 1.636 1 98.12 124 LEU B C 1
ATOM 2173 O O . LEU B 1 124 ? -3.391 3.619 2.492 1 98.12 124 LEU B O 1
ATOM 2177 N N . LEU B 1 125 ? -3.059 2.133 0.887 1 97.38 125 LEU B N 1
ATOM 2178 C CA . LEU B 1 125 ? -4.297 1.451 1.24 1 97.38 125 LEU B CA 1
ATOM 2179 C C . LEU B 1 125 ? -4.023 0.269 2.164 1 97.38 125 LEU B C 1
ATOM 2181 O O . LEU B 1 125 ? -3.273 -0.643 1.807 1 97.38 125 LEU B O 1
ATOM 2185 N N . VAL B 1 126 ? -4.578 0.336 3.271 1 96.62 126 VAL B N 1
ATOM 2186 C CA . VAL B 1 126 ? -4.508 -0.78 4.211 1 96.62 126 VAL B CA 1
ATOM 2187 C C . VAL B 1 126 ? -5.812 -1.57 4.172 1 96.62 126 VAL B C 1
ATOM 2189 O O . VAL B 1 126 ? -6.867 -1.062 4.566 1 96.62 126 VAL B O 1
ATOM 2192 N N . PRO B 1 127 ? -5.742 -2.797 3.713 1 94.31 127 PRO B N 1
ATOM 2193 C CA . PRO B 1 127 ? -6.957 -3.613 3.635 1 94.31 127 PRO B CA 1
ATOM 2194 C C . PRO B 1 127 ? -7.621 -3.818 4.996 1 94.31 127 PRO B C 1
ATOM 2196 O O . PRO B 1 127 ? -6.938 -3.859 6.02 1 94.31 127 PRO B O 1
ATOM 2199 N N . TYR B 1 128 ? -8.914 -4.047 4.961 1 91.81 128 TYR B N 1
ATOM 2200 C CA . TYR B 1 128 ? -9.664 -4.285 6.191 1 91.81 128 TYR B CA 1
ATOM 2201 C C . TYR B 1 128 ? -9.117 -5.5 6.93 1 91.81 128 TYR B C 1
ATOM 2203 O O . TYR B 1 128 ? -9.188 -5.57 8.156 1 91.81 128 TYR B O 1
ATOM 2211 N N . ALA B 1 129 ? -8.57 -6.375 6.199 1 88.62 129 ALA B N 1
ATOM 2212 C CA . ALA B 1 129 ? -8.086 -7.633 6.762 1 88.62 129 ALA B CA 1
ATOM 2213 C C . ALA B 1 129 ? -6.891 -7.391 7.688 1 88.62 129 ALA B C 1
ATOM 2215 O O . ALA B 1 129 ? -6.523 -8.266 8.469 1 88.62 129 ALA B O 1
ATOM 2216 N N . PHE B 1 130 ? -6.223 -6.285 7.613 1 89.69 130 PHE B N 1
ATOM 2217 C CA . PHE B 1 130 ? -5.047 -5.984 8.422 1 89.69 130 PHE B CA 1
ATOM 2218 C C . PHE B 1 130 ? -5.434 -5.715 9.867 1 89.69 130 PHE B C 1
ATOM 2220 O O . PHE B 1 130 ? -4.594 -5.785 10.766 1 89.69 130 PHE B O 1
ATOM 2227 N N . SER B 1 131 ? -6.617 -5.262 9.977 1 81.88 131 SER B N 1
ATOM 2228 C CA . SER B 1 131 ? -7.039 -4.965 11.344 1 81.88 131 SER B CA 1
ATOM 2229 C C . SER B 1 131 ? -8.289 -5.746 11.719 1 81.88 131 SER B C 1
ATOM 2231 O O . SER B 1 131 ? -9.219 -5.859 10.914 1 81.88 131 SER B O 1
ATOM 2233 N N . LYS B 1 132 ? -8.164 -6.484 12.766 1 76.81 132 LYS B N 1
ATOM 2234 C CA . LYS B 1 132 ? -9.32 -7.191 13.305 1 76.81 132 LYS B CA 1
ATOM 2235 C C . LYS B 1 132 ? -10.141 -6.285 14.227 1 76.81 132 LYS B C 1
ATOM 2237 O O . LYS B 1 132 ? -11.203 -6.68 14.711 1 76.81 132 LYS B O 1
ATOM 2242 N N . SER B 1 133 ? -9.656 -5.121 14.43 1 78.06 133 SER B N 1
ATOM 2243 C CA . SER B 1 133 ? -10.305 -4.18 15.336 1 78.06 133 SER B CA 1
ATOM 2244 C C . SER B 1 133 ? -10.719 -2.908 14.609 1 78.06 133 SER B C 1
ATOM 2246 O O . SER B 1 133 ? -10.539 -2.797 13.391 1 78.06 133 SER B O 1
ATOM 2248 N N . SER B 1 134 ? -11.359 -2.117 15.367 1 83.62 134 SER B N 1
ATOM 2249 C CA . SER B 1 134 ? -11.773 -0.817 14.844 1 83.62 134 SER B CA 1
ATOM 2250 C C . SER B 1 134 ? -10.617 0.177 14.867 1 83.62 134 SER B C 1
ATOM 2252 O O . SER B 1 134 ? -10.797 1.354 14.547 1 83.62 134 SER B O 1
ATOM 2254 N N . LYS B 1 135 ? -9.477 -0.378 15.203 1 88.69 135 LYS B N 1
ATOM 2255 C CA . LYS B 1 135 ? -8.336 0.532 15.273 1 88.69 135 LYS B CA 1
ATOM 2256 C C . LYS B 1 135 ? -7.199 0.066 14.375 1 88.69 135 LYS B C 1
ATOM 2258 O O . LYS B 1 135 ? -6.914 -1.13 14.289 1 88.69 135 LYS B O 1
ATOM 2263 N N . LEU B 1 136 ? -6.684 0.999 13.703 1 90.94 136 LEU B N 1
ATOM 2264 C CA . LEU B 1 136 ? -5.504 0.783 12.875 1 90.94 136 LEU B CA 1
ATOM 2265 C C . LEU B 1 136 ? -4.281 1.465 13.484 1 90.94 136 LEU B C 1
ATOM 2267 O O . LEU B 1 136 ? -4.355 2.623 13.898 1 90.94 136 LEU B O 1
ATOM 2271 N N . THR B 1 137 ? -3.268 0.688 13.688 1 92 137 THR B N 1
ATOM 2272 C CA . THR B 1 137 ? -2.029 1.274 14.188 1 92 137 THR B CA 1
ATOM 2273 C C . THR B 1 137 ? -0.96 1.291 13.102 1 92 137 THR B C 1
ATOM 2275 O O . THR B 1 137 ? -0.699 0.268 12.469 1 92 137 THR B O 1
ATOM 2278 N N . LEU B 1 138 ? -0.334 2.463 12.938 1 96.5 138 LEU B N 1
ATOM 2279 C CA . LEU B 1 138 ? 0.727 2.645 11.953 1 96.5 138 LEU B CA 1
ATOM 2280 C C . LEU B 1 138 ? 1.982 3.213 12.602 1 96.5 138 LEU B C 1
ATOM 2282 O O . LEU B 1 138 ? 1.895 3.994 13.555 1 96.5 138 LEU B O 1
ATOM 2286 N N . ASN B 1 139 ? 3.107 2.764 12.148 1 98 139 ASN B N 1
ATOM 2287 C CA . ASN B 1 139 ? 4.371 3.436 12.43 1 98 139 ASN B CA 1
ATOM 2288 C C . ASN B 1 139 ? 4.691 4.496 11.383 1 98 139 ASN B C 1
ATOM 2290 O O . ASN B 1 139 ? 4.695 4.207 10.18 1 98 139 ASN B O 1
ATOM 2294 N N . VAL B 1 140 ? 4.938 5.691 11.828 1 98.56 140 VAL B N 1
ATOM 2295 C CA . VAL B 1 140 ? 5.059 6.816 10.906 1 98.56 140 VAL B CA 1
ATOM 2296 C C . VAL B 1 140 ? 6.332 7.602 11.219 1 98.56 140 VAL B C 1
ATOM 2298 O O . VAL B 1 140 ? 6.758 7.676 12.367 1 98.56 140 VAL B O 1
ATOM 2301 N N . SER B 1 141 ? 6.875 8.117 10.227 1 98.75 141 SER B N 1
ATOM 2302 C CA . SER B 1 141 ? 7.926 9.125 10.359 1 98.75 141 SER B CA 1
ATOM 2303 C C . SER B 1 141 ? 7.801 10.203 9.289 1 98.75 141 SER B C 1
ATOM 2305 O O . SER B 1 141 ? 7.402 9.914 8.156 1 98.75 141 SER B O 1
ATOM 2307 N N . ILE B 1 142 ? 8.109 11.367 9.641 1 98.44 142 ILE B N 1
ATOM 2308 C CA . ILE B 1 142 ? 8.164 12.5 8.719 1 98.44 142 ILE B CA 1
ATOM 2309 C C . ILE B 1 142 ? 9.539 13.164 8.789 1 98.44 142 ILE B C 1
ATOM 2311 O O . ILE B 1 142 ? 10.047 13.43 9.875 1 98.44 142 ILE B O 1
ATOM 2315 N N . GLU B 1 143 ? 10.078 13.367 7.668 1 97.81 143 GLU B N 1
ATOM 2316 C CA . GLU B 1 143 ? 11.398 13.984 7.566 1 97.81 143 GLU B CA 1
ATOM 2317 C C . GLU B 1 143 ? 11.328 15.312 6.82 1 97.81 143 GLU B C 1
ATOM 2319 O O . GLU B 1 143 ? 10.523 15.469 5.902 1 97.81 143 GLU B O 1
ATOM 2324 N N . ARG B 1 144 ? 12.125 16.172 7.258 1 95.56 144 ARG B N 1
ATOM 2325 C CA . ARG B 1 144 ? 12.312 17.453 6.582 1 95.56 144 ARG B CA 1
ATOM 2326 C C . ARG B 1 144 ? 13.562 17.422 5.707 1 95.56 144 ARG B C 1
ATOM 2328 O O . ARG B 1 144 ? 14.633 17.031 6.16 1 95.56 144 ARG B O 1
ATOM 2335 N N . VAL B 1 145 ? 13.398 17.766 4.453 1 93 145 VAL B N 1
ATOM 2336 C CA . VAL B 1 145 ? 14.516 17.781 3.52 1 93 145 VAL B CA 1
ATOM 2337 C C . VAL B 1 145 ? 14.648 19.172 2.904 1 93 145 VAL B C 1
ATOM 2339 O O . VAL B 1 145 ? 13.648 19.797 2.527 1 93 145 VAL B O 1
ATOM 2342 N N . ALA B 1 146 ? 15.82 19.641 2.805 1 88.31 146 ALA B N 1
ATOM 2343 C CA . ALA B 1 146 ? 16.047 20.953 2.217 1 88.31 146 ALA B CA 1
ATOM 2344 C C . ALA B 1 146 ? 15.648 20.984 0.745 1 88.31 146 ALA B C 1
ATOM 2346 O O . ALA B 1 146 ? 15.875 20.016 0.018 1 88.31 146 ALA B O 1
ATOM 2347 N N . ASP B 1 147 ? 14.828 21.953 0.375 1 80.56 147 ASP B N 1
ATOM 2348 C CA . ASP B 1 147 ? 14.477 22.141 -1.026 1 80.56 147 ASP B CA 1
ATOM 2349 C C . ASP B 1 147 ? 15.68 22.625 -1.833 1 80.56 147 ASP B C 1
ATOM 2351 O O . ASP B 1 147 ? 16.234 23.703 -1.554 1 80.56 147 ASP B O 1
ATOM 2355 N N . VAL B 1 148 ? 16.547 21.812 -2.283 1 62.72 148 VAL B N 1
ATOM 2356 C CA . VAL B 1 148 ? 17.672 22.328 -3.053 1 62.72 148 VAL B CA 1
ATOM 2357 C C . VAL B 1 148 ? 17.172 22.969 -4.348 1 62.72 148 VAL B C 1
ATOM 2359 O O . VAL B 1 148 ? 16.625 22.266 -5.219 1 62.72 148 VAL B O 1
ATOM 2362 N N . LYS B 1 149 ? 16.609 24.125 -4.32 1 50.22 149 LYS B N 1
ATOM 2363 C CA . LYS B 1 149 ? 16.422 24.859 -5.562 1 50.22 149 LYS B CA 1
ATOM 2364 C C . LYS B 1 149 ? 17.734 25.062 -6.297 1 50.22 149 LYS B C 1
ATOM 2366 O O . LYS B 1 149 ? 18.797 25.188 -5.664 1 50.22 149 LYS B O 1
#

Solvent-accessible surface area (backbone atoms only — not comparable to full-atom values): 16052 Å² total; per-residue (Å²): 75,51,85,51,87,93,48,80,50,64,62,62,46,74,44,41,42,58,47,38,57,69,78,38,56,82,68,42,48,74,48,51,71,72,41,76,46,78,44,76,38,49,73,83,50,48,60,44,41,34,32,39,79,86,50,48,35,31,40,38,34,36,24,82,39,87,94,52,26,35,30,31,27,54,32,31,56,42,69,67,89,62,74,50,42,41,37,34,38,39,35,37,56,20,73,87,43,72,68,24,33,39,38,32,33,31,64,49,42,79,31,60,64,66,85,66,76,64,59,53,76,65,52,41,50,47,36,52,68,37,34,95,57,66,47,45,61,30,44,33,30,38,34,78,40,75,52,82,121,76,51,86,50,85,91,48,81,51,64,61,62,44,75,45,42,42,59,46,38,57,70,77,38,57,83,67,43,47,77,48,52,71,72,41,76,46,77,45,77,37,50,72,84,50,48,58,44,40,35,32,40,78,87,50,49,35,30,39,38,34,36,24,81,38,88,93,51,26,36,31,33,25,54,33,31,56,39,68,68,90,60,74,51,41,43,37,33,37,40,35,37,57,21,74,87,42,73,66,23,34,38,36,33,34,30,65,48,42,79,30,59,60,67,85,66,74,65,56,53,73,65,51,42,50,45,36,51,70,38,33,94,56,66,47,46,58,31,44,33,31,39,34,76,39,75,53,82,122

Foldseek 3Di:
DDPDPPDPDPDFLACNLVCCVVPVVPQAAEDEAPDKDKDKDQLVDQWHWYAYPVSWIKIWGWDDDPPFATWTAMATAHQDDDQKWKKKKKKFAAPVDRVDMDMDIDTHHYDPDPPDRDHDPDTDGDGPRSDPDSMTMMIMHMHIGGPPD/DDPDPPDPDPDFLACNLVCCVVPVVPQAAEDEAPDKDKDKDQLVDQWHWYAYPVSWIKIWGWDDDPPFATWTAMATAHQDDDQKWKKKKKKFAAPVDRVDMDMDIDTHHYDPDPPDRDHDPDTDGDGPRSDPDSMTMMIMHMHIGGPPD

Sequence (298 aa):
MCPIPGCGYRGFTGWWSGHFLTNHNSDGLRFSYGQCFDVSLEMSVPFLVLLAEDDHLFIFINKNVIPFGHALSVCCLRTGNLNWNFLYEMRATSKGNTKNSLQLKASVTNTREWRGLNPTEVFLLVPYAFSKSSKLTLNVSIERVADVKMCPIPGCGYRGFTGWWSGHFLTNHNSDGLRFSYGQCFDVSLEMSVPFLVLLAEDDHLFIFINKNVIPFGHALSVCCLRTGNLNWNFLYEMRATSKGNTKNSLQLKASVTNTREWRGLNPTEVFLLVPYAFSKSSKLTLNVSIERVADVK

Secondary structure (DSSP, 8-state):
---STT------GGGHHHHHHHH-TTTEEEE-TT-EEEEEEETT--EEEEEETT--EEEEEEEEETTTEEEEEEEEE-SS--SEEEEEEEEEE-SS-TT-EEEEEEEPEEESS---SPPPSS-EEEEGGG-SSSEEEEEEEEEEEE---/---STT------GGGHHHHHHHHSTTTEEE--TT-EEEEEEETT--EEEEE-TT--EEEEEEEEETTTEEEEEEEEE-SS--SEEEEEEEEEE-SS-TT-EEEEEEEPEEESS---SPPPSS-EEEEGGG-SSSEEEEEEEEEEEE---

InterPro domains:
  IPR044286 E3 ubiquitin-protein ligase SINA-like, plant [PTHR46632] (2-145)

Organism: Zea may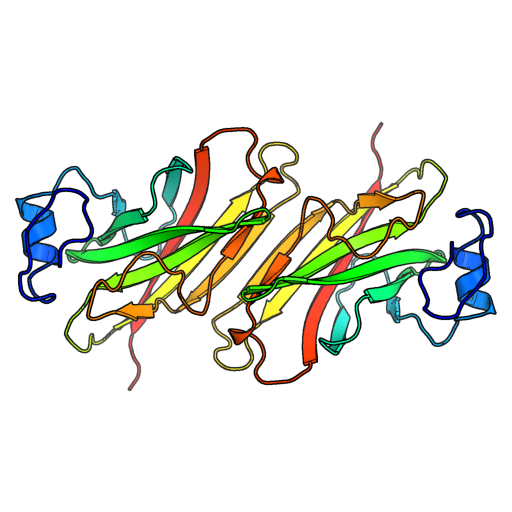s (NCBI:txid4577)

Radius of gyration: 21.58 Å; Cα contacts (8 Å, |Δi|>4): 682; chains: 2; bounding box: 36×63×46 Å

pLDDT: mean 88.21, std 9.0, range [50.12, 98.75]